Protein AF-A0A519CLE3-F1 (afdb_monomer)

Sequence (208 aa):
KQHNQQTLGEIVVNFFETFANWDWSSDICSIRNGAALSREEKGWLEQDPTAIEIIINEESKRVGKHSLSIEDPFDLRRDLSTVLRAEGVMDIHEEILRMWFGICHGESWQQLCAVRNPDKHISDEKLDLFHDLRNKDKKEVNASISDYTTQLEQLEKKIEVCNNEREKVQKIPVITNLRDEIQKKILIPAYRIEAELVRIYQRLTGDH

Nearest PDB structures (foldseek):
  6ywp-assembly1_A  TM=8.674E-01  e=4.326E-05  Thermothielavioides terrestris NRRL 8126
  6ywo-assembly3_C  TM=8.705E-01  e=6.715E-05  Thermothielavioides terrestris NRRL 8126
  6ywo-assembly2_B  TM=8.680E-01  e=6.715E-05  Thermothielavioides terrestris NRRL 8126
  6ywp-assembly2_B  TM=8.678E-01  e=2.214E-04  Thermothielavioides terrestris NRRL 8126
  5a2z-assembly1_B  TM=5.995E-01  e=2.169E-02  Gallus gallus

Foldseek 3Di:
DDDDPDDPVRVVLVVLVCVLPPDLQFWAAEPQVVDTDGCVVLVQGFDPPALVNCVVVVHPDAGGGSNRHYADNVHRVDGPCSPDGSVRSVVVNVLSVLLNVCVVVVHDPCVNPDDPCPPPDPDVVNVPPCPVVPPDDPVRVVVVVVVVVVVVVVVVVVVVVVVVVVVVVVCVVVVVVVVVVVVVVPPPPVVVVVVVVVVVVCVVVPDD

Mean predicted aligned error: 16.73 Å

Solvent-accessible surface area (backbone atoms only — not comparable to full-atom values): 12217 Å² total; per-residue (Å²): 131,86,78,85,82,72,52,71,66,56,52,55,52,50,50,32,51,49,62,58,70,49,55,63,87,50,36,25,50,29,82,72,74,72,46,79,39,53,18,77,85,71,66,54,58,71,34,78,53,44,38,66,56,34,62,75,67,72,47,98,63,76,39,26,54,41,76,52,36,28,47,36,80,86,42,85,89,41,54,68,41,68,81,48,43,31,67,54,52,51,53,50,55,49,49,37,44,52,45,38,50,35,56,75,72,66,55,52,71,71,65,64,70,46,75,89,55,73,85,72,57,71,52,70,74,80,70,42,89,54,64,86,53,75,83,51,54,73,69,58,53,52,51,51,50,54,50,52,52,53,52,48,56,54,48,52,52,52,50,51,52,53,49,55,50,50,57,53,57,68,46,45,65,59,53,50,51,53,51,53,53,48,53,67,66,54,78,67,59,60,70,57,53,53,54,48,53,52,52,52,49,45,66,74,71,64,75,126

Secondary structure (DSSP, 8-state):
-PPP---HHHHHHHHHHHHHS--TTTEEB-TTTSS-EEHHHHT----SSPHHHHHHTT--PPPPTTTT-BB-SS-TT-BGGGG--HHHHHHHHHHHHHHHHHHHTT--HHHHTS-S-GGG---HHHH-TTGGGTTS-HHHHHHHHHHHHHHHHHHHHHHHHHHHHHHHHHHHHHHHHHHHHHHHH----HHHHHHHHHHHHHHHHT--

Radius of gyration: 36.61 Å; Cα contacts (8 Å, |Δi|>4): 135; chains: 1; bounding box: 78×49×114 Å

Structure (mmCIF, N/CA/C/O backbone):
data_AF-A0A519CLE3-F1
#
_entry.id   AF-A0A519CLE3-F1
#
loop_
_atom_site.group_PDB
_atom_site.id
_atom_site.type_symbol
_atom_site.label_atom_id
_atom_site.label_alt_id
_atom_site.label_comp_id
_atom_site.label_asym_id
_atom_site.label_entity_id
_atom_site.label_seq_id
_atom_site.pdbx_PDB_ins_code
_atom_site.Cartn_x
_atom_site.Cartn_y
_atom_site.Cartn_z
_atom_site.occupancy
_atom_site.B_iso_or_equiv
_atom_site.auth_seq_id
_atom_site.auth_comp_id
_atom_site.auth_asym_id
_atom_site.auth_atom_id
_atom_site.pdbx_PDB_model_num
ATOM 1 N N . LYS A 1 1 ? -1.295 -9.120 31.783 1.00 51.47 1 LYS A N 1
ATOM 2 C CA . LYS A 1 1 ? -1.951 -8.536 30.589 1.00 51.47 1 LYS A CA 1
ATOM 3 C C . LYS A 1 1 ? -3.281 -7.964 31.051 1.00 51.47 1 LYS A C 1
ATOM 5 O O . LYS A 1 1 ? -4.074 -8.736 31.572 1.00 51.47 1 LYS A O 1
ATOM 10 N N . GLN A 1 2 ? -3.485 -6.647 30.984 1.00 68.50 2 GLN A N 1
ATOM 11 C CA . GLN A 1 2 ? -4.825 -6.085 31.188 1.00 68.50 2 GLN A CA 1
ATOM 12 C C . GLN A 1 2 ? -5.716 -6.565 30.039 1.00 68.50 2 GLN A C 1
ATOM 14 O O . GLN A 1 2 ? -5.285 -6.571 28.887 1.00 68.50 2 GLN A O 1
ATOM 19 N N . HIS A 1 3 ? -6.918 -7.035 30.359 1.00 79.94 3 HIS A N 1
ATOM 20 C CA . HIS A 1 3 ? -7.903 -7.402 29.350 1.00 79.94 3 HIS A CA 1
ATOM 21 C C . HIS A 1 3 ? -8.554 -6.133 28.807 1.00 79.94 3 HIS A C 1
ATOM 23 O O . HIS A 1 3 ? -9.095 -5.354 29.592 1.00 79.94 3 HIS A O 1
ATOM 29 N N . ASN A 1 4 ? -8.507 -5.949 27.484 1.00 86.44 4 ASN A N 1
ATOM 30 C CA . ASN A 1 4 ? -9.223 -4.866 26.819 1.00 86.44 4 ASN A CA 1
ATOM 31 C C . ASN A 1 4 ? -10.728 -4.976 27.136 1.00 86.44 4 ASN A C 1
ATOM 33 O O . ASN A 1 4 ? -11.296 -6.059 27.009 1.00 86.44 4 ASN A O 1
ATOM 37 N N . GLN A 1 5 ? -11.332 -3.877 27.592 1.00 93.50 5 GLN A N 1
ATOM 38 C CA . GLN A 1 5 ? -12.761 -3.771 27.921 1.00 93.50 5 GLN A CA 1
ATOM 39 C C . GLN A 1 5 ? -13.560 -3.048 26.827 1.00 93.50 5 GLN A C 1
ATOM 41 O O . GLN A 1 5 ? -14.764 -2.866 26.975 1.00 93.50 5 GLN A O 1
ATOM 46 N N . GLN A 1 6 ? -12.896 -2.616 25.753 1.00 93.88 6 GLN A N 1
ATOM 47 C CA . GLN A 1 6 ? -13.534 -1.926 24.642 1.00 93.88 6 GLN A CA 1
ATOM 48 C C . GLN A 1 6 ? -14.471 -2.861 23.880 1.00 93.88 6 GLN A C 1
ATOM 50 O O . GLN A 1 6 ? -14.168 -4.028 23.616 1.00 93.88 6 GLN A O 1
ATOM 55 N N . THR A 1 7 ? -15.607 -2.310 23.488 1.00 96.31 7 THR A N 1
ATOM 56 C CA . THR A 1 7 ? -16.540 -2.904 22.542 1.00 96.31 7 THR A CA 1
ATOM 57 C C . THR A 1 7 ? -15.929 -2.959 21.142 1.00 96.31 7 THR A C 1
ATOM 59 O O . THR A 1 7 ? -14.995 -2.231 20.807 1.00 96.31 7 THR A O 1
ATOM 62 N N . LEU A 1 8 ? -16.501 -3.800 20.278 1.00 93.81 8 LEU A N 1
ATOM 63 C CA . LEU A 1 8 ? -16.091 -3.870 18.875 1.00 93.81 8 LEU A CA 1
ATOM 64 C C . LEU A 1 8 ? -16.213 -2.510 18.170 1.00 93.81 8 LEU A C 1
ATOM 66 O O . LEU A 1 8 ? -15.326 -2.143 17.407 1.00 93.81 8 LEU A O 1
ATOM 70 N N . GLY A 1 9 ? -17.286 -1.762 18.448 1.00 92.94 9 GLY A N 1
ATOM 71 C CA . GLY A 1 9 ? -17.495 -0.433 17.874 1.00 92.94 9 GLY A CA 1
ATOM 72 C C . GLY A 1 9 ? -16.381 0.534 18.266 1.00 92.94 9 GLY A C 1
ATOM 73 O O . GLY A 1 9 ? -15.798 1.168 17.396 1.00 92.94 9 GLY A O 1
ATOM 74 N N . GLU A 1 10 ? -16.015 0.576 19.548 1.00 94.88 10 GLU A N 1
ATOM 75 C CA . GLU A 1 10 ? -14.907 1.412 20.029 1.00 94.88 10 GLU A CA 1
ATOM 76 C C . GLU A 1 10 ? -13.571 1.018 19.390 1.00 94.88 10 GLU A C 1
ATOM 78 O O . GLU A 1 10 ? -12.793 1.888 19.016 1.00 94.88 10 GLU A O 1
ATOM 83 N N . ILE A 1 11 ? -13.307 -0.280 19.202 1.00 95.56 11 ILE A N 1
ATOM 84 C CA . ILE A 1 11 ? -12.086 -0.747 18.525 1.00 95.56 11 ILE A CA 1
ATOM 85 C C . ILE A 1 11 ? -12.045 -0.267 17.068 1.00 95.56 11 ILE A C 1
ATOM 87 O O . ILE A 1 11 ? -11.001 0.192 16.608 1.00 95.56 11 ILE A O 1
ATOM 91 N N . VAL A 1 12 ? -13.166 -0.354 16.346 1.00 94.62 12 VAL A N 1
ATOM 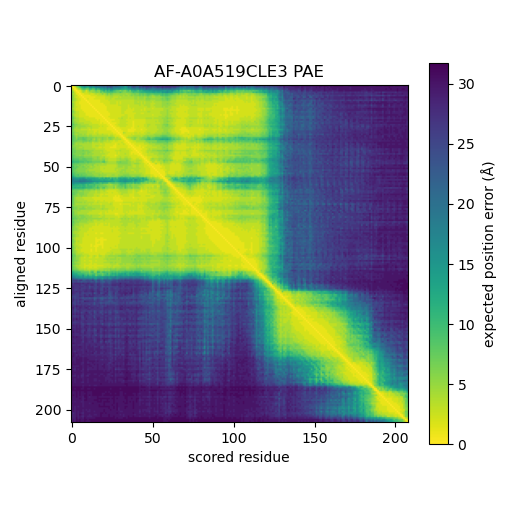92 C CA . VAL A 1 12 ? -13.258 0.108 14.952 1.00 94.62 12 VAL A CA 1
ATOM 93 C C . VAL A 1 12 ? -13.072 1.624 14.862 1.00 94.62 12 VAL A C 1
ATOM 95 O O . VAL A 1 12 ? -12.316 2.089 14.013 1.00 94.62 12 VAL A O 1
ATOM 98 N N . VAL A 1 13 ? -13.706 2.387 15.755 1.00 95.62 13 VAL A N 1
ATOM 99 C CA . VAL A 1 13 ? -13.540 3.848 15.831 1.00 95.62 13 VAL A CA 1
ATOM 100 C C . VAL A 1 13 ? -12.073 4.203 16.072 1.00 95.62 13 VAL A C 1
ATOM 102 O O . VAL A 1 13 ? -11.501 4.962 15.294 1.00 95.62 13 VAL A O 1
ATOM 105 N N . ASN A 1 14 ? -11.437 3.578 17.066 1.00 95.44 14 ASN A N 1
ATOM 106 C CA . ASN A 1 14 ? -10.029 3.824 17.385 1.00 95.44 14 ASN A CA 1
ATOM 107 C C . ASN A 1 14 ? -9.091 3.448 16.233 1.00 95.44 14 ASN A C 1
ATOM 109 O O . ASN A 1 14 ? -8.070 4.103 16.045 1.00 95.44 14 ASN A O 1
ATOM 113 N N . PHE A 1 15 ? -9.403 2.402 15.460 1.00 95.31 15 PHE A N 1
ATOM 114 C CA . PHE A 1 15 ? -8.611 2.028 14.288 1.00 95.31 15 PHE A CA 1
ATOM 115 C C . PHE A 1 15 ? -8.585 3.163 13.257 1.00 95.31 15 PHE A C 1
ATOM 117 O O . PHE A 1 15 ? -7.506 3.596 12.850 1.00 95.31 15 PHE A O 1
ATOM 124 N N . PHE A 1 16 ? -9.757 3.673 12.866 1.00 96.50 16 PHE A N 1
ATOM 125 C CA . PHE A 1 16 ? -9.831 4.750 11.879 1.00 96.50 16 PHE A CA 1
ATOM 126 C C . PHE A 1 16 ? -9.300 6.072 12.429 1.00 96.50 16 PHE A C 1
ATOM 128 O O . PHE A 1 16 ? -8.600 6.768 11.704 1.00 96.50 16 PHE A O 1
ATOM 135 N N . GLU A 1 17 ? -9.533 6.378 13.707 1.00 96.06 17 GLU A N 1
ATOM 136 C CA . GLU A 1 17 ? -8.928 7.537 14.372 1.00 96.06 17 GLU A CA 1
ATOM 137 C C . GLU A 1 17 ? -7.397 7.473 14.338 1.00 96.06 17 GLU A C 1
ATOM 139 O O . GLU A 1 17 ? -6.737 8.449 13.981 1.00 96.06 17 GLU A O 1
ATOM 144 N N . THR A 1 18 ? -6.829 6.313 14.683 1.00 94.69 18 THR A N 1
ATOM 145 C CA . THR A 1 18 ? -5.376 6.111 14.729 1.00 94.69 18 THR A CA 1
ATOM 146 C C . THR A 1 18 ? -4.765 6.339 13.355 1.00 94.69 18 THR A C 1
ATOM 148 O O . THR A 1 18 ? -3.813 7.100 13.238 1.00 94.69 18 THR A O 1
ATOM 151 N N . PHE A 1 19 ? -5.313 5.715 12.309 1.00 95.00 19 PHE A N 1
ATOM 152 C CA . PHE A 1 19 ? -4.740 5.812 10.966 1.00 95.00 19 PHE A CA 1
ATOM 153 C C . PHE A 1 19 ? -5.074 7.117 10.235 1.00 95.00 19 PHE A C 1
ATOM 155 O O . PHE A 1 19 ? -4.304 7.522 9.365 1.00 95.00 19 PHE A O 1
ATOM 162 N N . ALA A 1 20 ? -6.164 7.800 10.601 1.00 95.25 20 ALA A N 1
ATOM 163 C CA . ALA A 1 20 ? -6.456 9.149 10.117 1.00 95.25 20 ALA A CA 1
ATOM 164 C C . ALA A 1 20 ? -5.473 10.186 10.682 1.00 95.25 20 ALA A C 1
ATOM 166 O O . ALA A 1 20 ? -5.131 11.138 9.986 1.00 95.25 20 ALA A O 1
ATOM 167 N N . ASN A 1 21 ? -5.002 9.984 11.916 1.00 94.00 21 ASN A N 1
ATOM 168 C CA . ASN A 1 21 ? -4.023 10.853 12.576 1.00 94.00 21 ASN A CA 1
ATOM 169 C C . ASN A 1 21 ? -2.577 10.331 12.490 1.00 94.00 21 ASN A C 1
ATOM 171 O O . ASN A 1 21 ? -1.680 10.924 13.087 1.00 94.00 21 ASN A O 1
ATOM 175 N N . TRP A 1 22 ? -2.340 9.218 11.791 1.00 94.25 22 TRP A N 1
ATOM 176 C CA . TRP A 1 22 ? -1.019 8.601 11.698 1.00 94.25 22 TRP A CA 1
ATOM 177 C C . TRP A 1 22 ? -0.069 9.463 10.871 1.00 94.25 22 TRP A C 1
ATOM 179 O O . TRP A 1 22 ? -0.403 9.871 9.755 1.00 94.25 22 TRP A O 1
ATOM 189 N N . ASP A 1 23 ? 1.140 9.693 11.384 1.00 93.12 23 ASP A N 1
ATOM 190 C CA . ASP A 1 23 ? 2.167 10.424 10.650 1.00 93.12 23 ASP A CA 1
ATOM 191 C C . ASP A 1 23 ? 2.908 9.497 9.681 1.00 93.12 23 ASP A C 1
ATOM 193 O O . ASP A 1 23 ? 3.991 8.980 9.948 1.00 93.12 23 ASP A O 1
ATOM 197 N N . TRP A 1 24 ? 2.323 9.299 8.502 1.00 91.00 24 TRP A N 1
ATOM 198 C CA . TRP A 1 24 ? 2.918 8.479 7.446 1.00 91.00 24 TRP A CA 1
ATOM 199 C C . TRP A 1 24 ? 4.277 9.002 6.957 1.00 91.00 24 TRP A C 1
ATOM 201 O O . TRP A 1 24 ? 5.041 8.241 6.361 1.00 91.00 24 TRP A O 1
ATOM 211 N N . SER A 1 25 ? 4.616 10.268 7.223 1.00 89.62 25 SER A N 1
ATOM 212 C CA . SER A 1 25 ? 5.891 10.856 6.810 1.00 89.62 25 SER A CA 1
ATOM 213 C C . SER A 1 25 ? 7.059 10.440 7.707 1.00 89.62 25 SER A C 1
ATOM 215 O O . SER A 1 25 ? 8.192 10.373 7.228 1.00 89.62 25 SER A O 1
ATOM 217 N N . SER A 1 26 ? 6.794 10.104 8.975 1.00 92.88 26 SER A N 1
ATOM 218 C CA . SER A 1 26 ? 7.823 9.80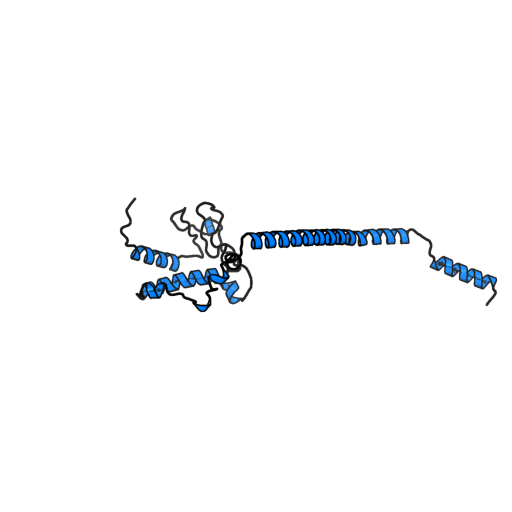4 9.977 1.00 92.88 26 SER A CA 1
ATOM 219 C C . SER A 1 26 ? 7.714 8.402 10.583 1.00 92.88 26 SER A C 1
ATOM 221 O O . SER A 1 26 ? 8.741 7.842 10.974 1.00 92.88 26 SER A O 1
ATOM 223 N N . ASP A 1 27 ? 6.526 7.792 10.566 1.00 95.19 27 ASP A N 1
ATOM 224 C CA . ASP A 1 27 ? 6.243 6.530 11.244 1.00 95.19 27 ASP A CA 1
ATOM 225 C C . ASP A 1 27 ? 6.018 5.349 10.286 1.00 95.19 27 ASP A C 1
ATOM 227 O O . ASP A 1 27 ? 5.425 5.456 9.211 1.00 95.19 27 ASP A O 1
ATOM 231 N N . ILE A 1 28 ? 6.442 4.165 10.730 1.00 95.50 28 ILE A N 1
ATOM 232 C CA . ILE A 1 28 ? 6.215 2.871 10.081 1.00 95.50 28 ILE A CA 1
ATOM 233 C C . ILE A 1 28 ? 5.251 2.051 10.932 1.00 95.50 28 ILE A C 1
ATOM 235 O O . ILE A 1 28 ? 5.483 1.823 12.125 1.00 95.50 28 ILE A O 1
ATOM 239 N N . CYS A 1 29 ? 4.207 1.524 10.299 1.00 94.94 29 CYS A N 1
ATOM 240 C CA . CYS A 1 29 ? 3.301 0.583 10.939 1.00 94.94 29 CYS A CA 1
ATOM 241 C C . CYS A 1 29 ? 3.986 -0.788 11.083 1.00 94.94 29 CYS A C 1
ATOM 243 O O . CYS A 1 29 ? 4.315 -1.436 10.088 1.00 94.94 29 CYS A O 1
ATOM 245 N N . SER A 1 30 ? 4.201 -1.245 12.320 1.00 93.25 30 SER A N 1
ATOM 246 C CA . SER A 1 30 ? 4.767 -2.568 12.613 1.00 93.25 30 SER A CA 1
ATOM 247 C C . SER A 1 30 ? 3.977 -3.280 13.702 1.00 93.25 30 SER A C 1
ATOM 249 O O . SER A 1 30 ? 3.987 -2.898 14.875 1.00 93.25 30 SER A O 1
ATOM 251 N N . ILE A 1 31 ? 3.360 -4.401 13.331 1.00 91.81 31 ILE A N 1
ATOM 252 C CA . ILE A 1 31 ? 2.698 -5.281 14.301 1.00 91.81 31 ILE A CA 1
ATOM 253 C C . ILE A 1 31 ? 3.700 -6.067 15.158 1.00 91.81 31 ILE A C 1
ATOM 255 O O . ILE A 1 31 ? 3.344 -6.559 16.225 1.00 91.81 31 ILE A O 1
ATOM 259 N N . ARG A 1 32 ? 4.956 -6.191 14.707 1.00 89.81 32 ARG A N 1
ATOM 260 C CA . ARG A 1 32 ? 6.015 -6.903 15.433 1.00 89.81 32 ARG A CA 1
ATOM 261 C C . ARG A 1 32 ? 6.530 -6.082 16.608 1.00 89.81 32 ARG A C 1
ATOM 263 O O . ARG A 1 32 ? 6.773 -6.637 17.676 1.00 89.81 32 ARG A O 1
ATOM 270 N N . ASN A 1 33 ? 6.711 -4.780 16.397 1.00 85.12 33 ASN A N 1
ATOM 271 C CA . ASN A 1 33 ? 7.175 -3.866 17.435 1.00 85.12 33 ASN A CA 1
ATOM 272 C C . ASN A 1 33 ? 6.056 -3.505 18.427 1.00 85.12 33 ASN A C 1
ATOM 274 O O . ASN A 1 33 ? 6.329 -3.183 19.578 1.00 85.12 33 ASN A O 1
ATOM 278 N N . GLY A 1 34 ? 4.791 -3.573 17.990 1.00 82.81 34 GLY A N 1
ATOM 279 C CA . GLY A 1 34 ? 3.629 -3.214 18.810 1.00 82.81 34 GLY A CA 1
ATOM 280 C C . GLY A 1 34 ? 3.474 -1.706 19.043 1.00 82.81 34 GLY A C 1
ATOM 281 O O . GLY A 1 34 ? 2.582 -1.297 19.780 1.00 82.81 34 GLY A O 1
ATOM 282 N N . ALA A 1 35 ? 4.330 -0.898 18.415 1.00 88.12 35 ALA A N 1
ATOM 283 C CA . ALA A 1 35 ? 4.327 0.558 18.413 1.00 88.12 35 ALA A CA 1
ATOM 284 C C . ALA A 1 35 ? 4.900 1.068 17.081 1.00 88.12 35 ALA A C 1
ATOM 286 O O . ALA A 1 35 ? 5.588 0.315 16.378 1.00 88.12 35 ALA A O 1
ATOM 287 N N . ALA A 1 36 ? 4.639 2.340 16.765 1.00 90.75 36 ALA A N 1
ATOM 288 C CA . ALA A 1 36 ? 5.240 3.025 15.625 1.00 90.75 36 ALA A CA 1
ATOM 289 C C . ALA A 1 36 ? 6.774 2.913 15.663 1.00 90.75 36 ALA A C 1
ATOM 291 O O . ALA A 1 36 ? 7.389 2.993 16.729 1.00 90.75 36 ALA A O 1
ATOM 292 N N . LEU A 1 37 ? 7.378 2.673 14.501 1.00 93.94 37 LEU A N 1
ATOM 293 C CA . LEU A 1 37 ? 8.829 2.699 14.314 1.00 93.94 37 LEU A CA 1
ATOM 294 C C . LEU A 1 37 ? 9.206 3.946 13.522 1.00 93.94 37 LEU A C 1
ATOM 296 O O . LEU A 1 37 ? 8.547 4.249 12.532 1.00 93.94 37 LEU A O 1
ATOM 300 N N . SER A 1 38 ? 10.306 4.602 13.886 1.00 94.38 38 SER A N 1
ATOM 301 C CA . SER A 1 38 ? 10.804 5.744 13.121 1.00 94.38 38 SER A CA 1
ATOM 302 C C . SER A 1 38 ? 11.330 5.313 11.749 1.00 94.38 38 SER A C 1
ATOM 304 O O . SER A 1 38 ? 12.120 4.367 11.616 1.00 94.38 38 SER A O 1
ATOM 306 N N . ARG A 1 39 ? 10.924 6.050 10.712 1.00 94.38 39 ARG A N 1
ATOM 307 C CA . ARG A 1 39 ? 11.444 5.909 9.346 1.00 94.38 39 ARG A CA 1
ATOM 308 C C . ARG A 1 39 ? 12.923 6.246 9.259 1.00 94.38 39 ARG A C 1
ATOM 310 O O . ARG A 1 39 ? 13.642 5.565 8.529 1.00 94.38 39 ARG A O 1
ATOM 317 N N . GLU A 1 40 ? 13.376 7.240 10.019 1.00 93.25 40 GLU A N 1
ATOM 318 C CA . GLU A 1 40 ? 14.783 7.641 10.084 1.00 93.25 40 GLU A CA 1
ATOM 319 C C . GLU A 1 40 ? 15.642 6.517 10.669 1.00 93.25 40 GLU A C 1
ATOM 321 O O . GLU A 1 40 ? 16.611 6.088 10.043 1.00 93.25 40 GLU A O 1
ATOM 326 N N . GLU A 1 41 ? 15.235 5.963 11.814 1.00 91.06 41 GLU A N 1
ATOM 327 C CA . GLU A 1 41 ? 15.974 4.892 12.494 1.00 91.06 41 GLU A CA 1
ATOM 328 C C . GLU A 1 41 ? 16.065 3.622 11.642 1.00 91.06 41 GLU A C 1
ATOM 330 O O . GLU A 1 41 ? 17.085 2.929 11.647 1.00 91.06 41 GLU A O 1
ATOM 335 N N . LYS A 1 42 ? 15.004 3.314 10.886 1.00 91.25 42 LYS A N 1
ATOM 336 C CA . LYS A 1 42 ? 14.964 2.139 10.010 1.00 91.25 42 LYS A CA 1
ATOM 337 C C . LYS A 1 42 ? 15.575 2.380 8.623 1.00 91.25 42 LYS A C 1
ATOM 339 O O . LYS A 1 42 ? 15.868 1.421 7.906 1.00 91.25 42 LYS A O 1
ATOM 344 N N . GLY A 1 43 ? 15.749 3.636 8.220 1.00 92.88 43 GLY A N 1
ATOM 345 C CA . GLY A 1 43 ? 16.160 4.014 6.867 1.00 92.88 43 GLY A CA 1
ATOM 346 C C . GLY A 1 43 ? 15.079 3.782 5.802 1.00 92.88 43 GLY A C 1
ATOM 347 O O . GLY A 1 43 ? 15.405 3.564 4.637 1.00 92.88 43 GLY A O 1
ATOM 348 N N . TRP A 1 44 ? 13.799 3.795 6.183 1.00 94.06 44 TRP A N 1
ATOM 349 C CA . TRP A 1 44 ? 12.653 3.661 5.268 1.00 94.06 44 TRP A CA 1
ATOM 350 C C . TRP A 1 44 ? 12.074 5.028 4.915 1.00 94.06 44 TRP A C 1
ATOM 352 O O . TRP A 1 44 ? 10.873 5.265 5.036 1.00 94.06 44 TRP A O 1
ATOM 362 N N . LEU A 1 45 ? 12.942 5.947 4.502 1.00 91.69 45 LEU A N 1
ATOM 363 C CA . LEU A 1 45 ? 12.528 7.271 4.048 1.00 91.69 45 LEU A CA 1
ATOM 364 C C . LEU A 1 45 ? 11.676 7.152 2.782 1.00 91.69 45 LEU A C 1
ATOM 366 O O . LEU A 1 45 ? 11.890 6.249 1.965 1.00 91.69 45 LEU A O 1
ATOM 370 N N . GLU A 1 46 ? 10.704 8.050 2.639 1.00 88.19 46 GLU A N 1
ATOM 371 C CA . GLU A 1 46 ? 9.887 8.104 1.431 1.00 88.19 46 GLU A CA 1
ATOM 372 C C . GLU A 1 46 ? 10.770 8.475 0.252 1.00 88.19 46 GLU A C 1
ATOM 374 O O . GLU A 1 46 ? 11.679 9.296 0.379 1.00 88.19 46 GLU A O 1
ATOM 379 N N . GLN A 1 47 ? 10.548 7.809 -0.874 1.00 86.75 47 GLN A N 1
ATOM 380 C CA . GLN A 1 47 ? 11.341 8.032 -2.071 1.00 86.75 47 GLN A CA 1
ATOM 381 C C . GLN A 1 47 ? 10.520 8.774 -3.111 1.00 86.75 47 GLN A C 1
ATOM 383 O O . GLN A 1 47 ? 9.349 8.462 -3.320 1.00 86.75 47 GLN A O 1
ATOM 388 N N . ASP A 1 48 ? 11.181 9.680 -3.821 1.00 86.31 48 ASP A N 1
ATOM 389 C CA . ASP A 1 48 ? 10.587 10.355 -4.963 1.00 86.31 48 ASP A CA 1
ATOM 390 C C . ASP A 1 48 ? 10.429 9.395 -6.162 1.00 86.31 48 ASP A C 1
ATOM 392 O O . ASP A 1 48 ? 11.240 8.476 -6.354 1.00 86.31 48 ASP A O 1
ATOM 396 N N . PRO A 1 49 ? 9.434 9.627 -7.032 1.00 88.50 49 PRO A N 1
ATOM 397 C CA . PRO A 1 49 ? 8.358 10.598 -6.853 1.00 88.50 49 PRO A CA 1
ATOM 398 C C . PRO A 1 49 ? 7.303 10.094 -5.855 1.00 88.50 49 PRO A C 1
ATOM 400 O O . PRO A 1 49 ? 6.961 8.902 -5.831 1.00 88.50 49 PRO A O 1
ATOM 403 N N . THR A 1 50 ? 6.766 11.018 -5.060 1.00 90.12 50 THR A N 1
ATOM 404 C CA . THR A 1 50 ? 5.663 10.731 -4.131 1.00 90.12 50 THR A CA 1
ATOM 405 C C . THR A 1 50 ? 4.373 10.423 -4.896 1.00 90.12 50 THR A C 1
ATOM 407 O O . THR A 1 50 ? 4.217 10.768 -6.073 1.00 90.12 50 THR A O 1
ATOM 410 N N . ALA A 1 51 ? 3.402 9.784 -4.235 1.00 88.25 51 ALA A N 1
ATOM 411 C CA . ALA A 1 51 ? 2.107 9.506 -4.862 1.00 88.25 51 ALA A CA 1
ATOM 412 C C . ALA A 1 51 ? 1.419 10.797 -5.348 1.00 88.25 51 ALA A C 1
ATOM 414 O O . ALA A 1 51 ? 0.892 10.833 -6.457 1.00 88.25 51 ALA A O 1
ATOM 415 N N . ILE A 1 52 ? 1.485 11.868 -4.552 1.00 88.81 52 ILE A N 1
ATOM 416 C CA . ILE A 1 52 ? 0.890 13.171 -4.877 1.00 88.81 52 ILE A CA 1
ATOM 417 C C . ILE A 1 52 ? 1.540 13.773 -6.128 1.00 88.81 52 ILE A C 1
ATOM 419 O O . ILE A 1 52 ? 0.833 14.219 -7.030 1.00 88.81 52 ILE A O 1
ATOM 423 N N . GLU A 1 53 ? 2.870 13.750 -6.221 1.00 90.25 53 GLU A N 1
ATOM 424 C CA . GLU A 1 53 ? 3.594 14.283 -7.381 1.00 90.25 53 GLU A CA 1
ATOM 425 C C . GLU A 1 53 ? 3.261 13.539 -8.672 1.00 90.25 53 GLU A C 1
ATOM 427 O O . GLU A 1 53 ? 3.098 14.170 -9.715 1.00 90.25 53 GLU A O 1
ATOM 432 N N . ILE A 1 54 ? 3.135 12.211 -8.615 1.00 88.88 54 ILE A N 1
ATOM 433 C CA . ILE A 1 54 ? 2.758 11.407 -9.784 1.00 88.88 54 ILE A CA 1
ATOM 434 C C . ILE A 1 54 ? 1.374 11.816 -10.290 1.00 88.88 54 ILE A C 1
ATOM 436 O O . ILE A 1 54 ? 1.198 12.008 -11.493 1.00 88.88 54 ILE A O 1
ATOM 440 N N . ILE A 1 55 ? 0.409 11.965 -9.376 1.00 87.69 55 ILE A N 1
ATOM 441 C CA . ILE A 1 55 ? -0.968 12.334 -9.719 1.00 87.69 55 ILE A CA 1
ATOM 442 C C . ILE A 1 55 ? -1.029 13.750 -10.297 1.00 87.69 55 ILE A C 1
ATOM 444 O O . ILE A 1 55 ? -1.663 13.950 -11.328 1.00 87.69 55 ILE A O 1
ATOM 448 N N . ILE A 1 56 ? -0.352 14.721 -9.674 1.00 89.56 56 ILE A N 1
ATOM 449 C CA . ILE A 1 56 ? -0.337 16.119 -10.138 1.00 89.56 56 ILE A CA 1
ATOM 450 C C . ILE A 1 56 ? 0.288 16.239 -11.531 1.00 89.56 56 ILE A C 1
ATOM 452 O O . ILE A 1 56 ? -0.194 17.012 -12.355 1.00 89.56 56 ILE A O 1
ATOM 456 N N . ASN A 1 57 ? 1.358 15.490 -11.791 1.00 89.25 57 ASN A N 1
ATOM 457 C CA . ASN A 1 57 ? 2.096 15.576 -13.049 1.00 89.25 57 ASN A CA 1
ATOM 458 C C . ASN A 1 57 ? 1.551 14.639 -14.144 1.00 89.25 57 ASN A C 1
ATOM 460 O O . ASN A 1 57 ? 2.154 14.558 -15.213 1.00 89.25 57 ASN A O 1
ATOM 464 N N . GLU A 1 58 ? 0.448 13.924 -13.882 1.00 80.88 58 GLU A N 1
ATOM 465 C CA . GLU A 1 58 ? -0.159 12.932 -14.785 1.00 80.88 58 GLU A CA 1
ATOM 466 C C . GLU A 1 58 ? 0.863 11.918 -15.342 1.00 80.88 58 GLU A C 1
ATOM 468 O O . GLU A 1 58 ? 0.797 11.466 -16.490 1.00 80.88 58 GLU A O 1
ATOM 473 N N . GLU A 1 59 ? 1.855 11.550 -14.527 1.00 75.88 59 GLU A N 1
ATOM 474 C CA . GLU A 1 59 ? 2.929 10.664 -14.955 1.00 75.88 59 GLU A CA 1
ATOM 475 C C . GLU A 1 59 ? 2.521 9.193 -14.831 1.00 75.88 59 GLU A C 1
ATOM 477 O O . GLU A 1 59 ? 2.079 8.727 -13.787 1.00 75.88 59 GLU A O 1
ATOM 482 N N . SER A 1 60 ? 2.795 8.382 -15.855 1.00 69.44 60 SER A N 1
ATOM 483 C CA . SER A 1 60 ? 2.676 6.917 -15.758 1.00 69.44 60 SER A CA 1
ATOM 484 C C . SER A 1 60 ? 3.915 6.293 -15.086 1.00 69.44 60 SER A C 1
ATOM 486 O O . SER A 1 60 ? 4.525 5.357 -15.619 1.00 69.44 60 SER A O 1
ATOM 488 N N . LYS A 1 61 ? 4.331 6.819 -13.928 1.00 74.88 61 LYS A N 1
ATOM 489 C CA . LYS A 1 61 ? 5.453 6.283 -13.140 1.00 74.88 61 LYS A CA 1
ATOM 490 C C . LYS A 1 61 ? 4.952 5.460 -11.958 1.00 74.88 61 LYS A C 1
ATOM 492 O O . LYS A 1 61 ? 3.824 5.595 -11.496 1.00 74.88 61 LYS A O 1
ATOM 497 N N . ARG A 1 62 ? 5.800 4.543 -11.488 1.00 77.50 62 ARG A N 1
ATOM 498 C CA . ARG A 1 62 ? 5.542 3.835 -10.230 1.00 77.50 62 ARG A CA 1
ATOM 499 C C . ARG A 1 62 ? 5.826 4.781 -9.071 1.00 77.50 62 ARG A C 1
ATOM 501 O O . ARG A 1 62 ? 6.782 5.548 -9.151 1.00 77.50 62 ARG A O 1
ATOM 508 N N . VAL A 1 63 ? 5.026 4.664 -8.016 1.00 86.25 63 VAL A N 1
ATOM 509 C CA . VAL A 1 63 ? 5.297 5.340 -6.747 1.00 86.25 63 VAL A CA 1
ATOM 510 C C . VAL A 1 63 ? 6.653 4.899 -6.210 1.00 86.25 63 VAL A C 1
ATOM 512 O O . VAL A 1 63 ? 7.037 3.730 -6.361 1.00 86.25 63 VAL A O 1
ATOM 515 N N . GLY A 1 64 ? 7.390 5.844 -5.628 1.00 82.94 64 GLY A N 1
ATOM 516 C CA . GLY A 1 64 ? 8.594 5.525 -4.881 1.00 82.94 64 GLY A CA 1
ATOM 517 C C . GLY A 1 64 ? 8.315 4.522 -3.758 1.00 82.94 64 GLY A C 1
ATOM 518 O O . GLY A 1 64 ? 7.173 4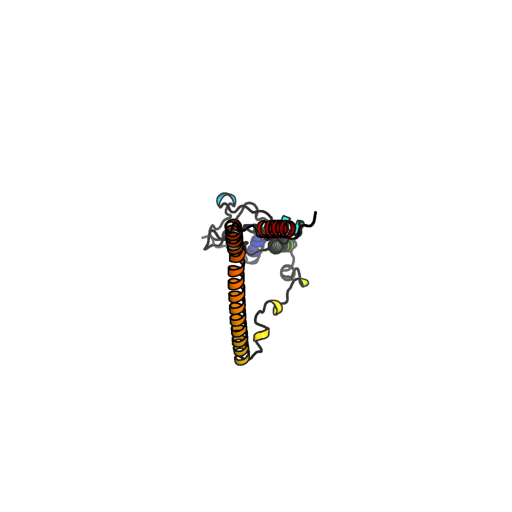.264 -3.364 1.00 82.94 64 GLY A O 1
ATOM 519 N N . LYS A 1 65 ? 9.379 3.889 -3.257 1.00 87.75 65 LYS A N 1
ATOM 520 C CA . LYS A 1 65 ? 9.258 2.946 -2.138 1.00 87.75 65 LYS A CA 1
ATOM 521 C C . LYS A 1 65 ? 8.769 3.670 -0.884 1.00 87.75 65 LYS A C 1
ATOM 523 O O . LYS A 1 65 ? 9.039 4.857 -0.712 1.00 87.75 65 LYS A O 1
ATOM 528 N N . HIS A 1 66 ? 8.143 2.917 0.021 1.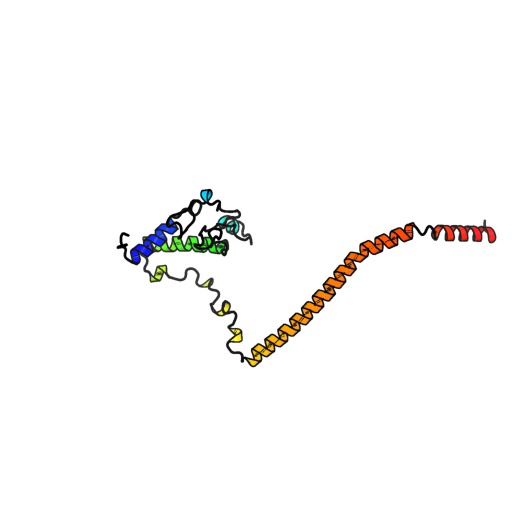00 92.25 66 HIS A N 1
ATOM 529 C CA . HIS A 1 66 ? 7.778 3.402 1.350 1.00 92.25 66 HIS A CA 1
ATOM 530 C C . HIS A 1 66 ? 6.675 4.468 1.360 1.00 92.25 66 HIS A C 1
ATOM 532 O O . HIS A 1 66 ? 6.555 5.211 2.325 1.00 92.25 66 HIS A O 1
ATOM 538 N N . SER A 1 67 ? 5.823 4.519 0.336 1.00 90.50 67 SER A N 1
ATOM 539 C CA . SER A 1 67 ? 4.691 5.457 0.282 1.00 90.50 67 SER A CA 1
ATOM 540 C C . SER A 1 67 ? 3.648 5.224 1.382 1.00 90.50 67 SER A C 1
ATOM 542 O O . SER A 1 67 ? 3.101 6.178 1.916 1.00 90.50 67 SER A O 1
ATOM 544 N N . LEU A 1 68 ? 3.416 3.969 1.784 1.00 92.38 68 LEU A N 1
ATOM 545 C CA . LEU A 1 68 ? 2.612 3.611 2.960 1.00 92.38 68 LEU A CA 1
ATOM 546 C C . LEU A 1 68 ? 3.405 2.623 3.816 1.00 92.38 68 LEU A C 1
ATOM 548 O O . LEU A 1 68 ? 3.212 1.415 3.750 1.00 92.38 68 LEU A O 1
ATOM 552 N N . SER A 1 69 ? 4.361 3.133 4.588 1.00 93.19 69 SER A N 1
ATOM 553 C CA . SER A 1 69 ? 5.356 2.304 5.276 1.00 93.19 69 SER A CA 1
ATOM 554 C C . SER A 1 69 ? 4.728 1.298 6.254 1.00 93.19 69 SER A C 1
ATOM 556 O O . SER A 1 69 ? 4.417 1.632 7.398 1.00 93.19 69 SER A O 1
ATOM 558 N N . ILE A 1 70 ? 4.585 0.042 5.819 1.00 94.81 70 ILE A N 1
ATOM 559 C CA . ILE A 1 70 ? 4.027 -1.060 6.616 1.00 94.81 70 ILE A CA 1
ATOM 560 C C . ILE A 1 70 ? 5.026 -2.221 6.605 1.00 94.81 70 ILE A C 1
ATOM 562 O O . ILE A 1 70 ? 5.312 -2.807 5.560 1.00 94.81 70 ILE A O 1
ATOM 566 N N . GLU A 1 71 ? 5.565 -2.555 7.777 1.00 95.19 71 GLU A N 1
ATOM 567 C CA . GLU A 1 71 ? 6.540 -3.633 7.954 1.00 95.19 71 GLU A CA 1
ATOM 568 C C . GLU A 1 71 ? 5.869 -5.012 7.883 1.00 95.19 71 GLU A C 1
ATOM 570 O O . GLU A 1 71 ? 4.924 -5.299 8.622 1.00 95.19 71 GLU A O 1
ATOM 575 N N . ASP A 1 72 ? 6.411 -5.900 7.046 1.00 94.50 72 ASP A N 1
ATOM 576 C CA . ASP A 1 72 ? 6.079 -7.322 7.100 1.00 94.50 72 ASP A CA 1
ATOM 577 C C . ASP A 1 72 ? 6.620 -7.945 8.411 1.00 94.50 72 ASP A C 1
ATOM 579 O O . ASP A 1 72 ? 7.810 -7.814 8.724 1.00 94.50 72 ASP A O 1
ATOM 583 N N . PRO A 1 73 ? 5.782 -8.644 9.200 1.00 94.06 73 PRO A N 1
ATOM 584 C CA . PRO A 1 73 ? 6.182 -9.198 10.497 1.00 94.06 73 PRO A CA 1
ATOM 585 C C . PRO A 1 73 ? 7.243 -10.306 10.413 1.00 94.06 73 PRO A C 1
ATOM 587 O O . PRO A 1 73 ? 7.904 -10.584 11.419 1.00 94.06 73 PRO A O 1
ATOM 590 N N . PHE A 1 74 ? 7.399 -10.952 9.255 1.00 94.81 74 PHE A N 1
ATOM 591 C CA . PHE A 1 74 ? 8.331 -12.058 9.031 1.00 94.81 74 PHE A CA 1
ATOM 592 C C . PHE A 1 74 ? 9.533 -11.649 8.172 1.00 94.81 74 PHE A C 1
ATOM 594 O O . PHE A 1 74 ? 10.608 -12.228 8.328 1.00 94.81 74 PHE A O 1
ATOM 601 N N . ASP A 1 75 ? 9.383 -10.635 7.317 1.00 94.19 75 ASP A N 1
ATOM 602 C CA . ASP A 1 75 ? 10.477 -10.042 6.543 1.00 94.19 75 ASP A CA 1
ATOM 603 C C . ASP A 1 75 ? 10.643 -8.547 6.853 1.00 94.19 75 ASP A C 1
ATOM 605 O O . ASP A 1 75 ? 10.057 -7.673 6.223 1.00 94.19 75 ASP A O 1
ATOM 609 N N . LEU A 1 76 ? 11.540 -8.234 7.789 1.00 91.88 76 LEU A N 1
ATOM 610 C CA . LEU A 1 76 ? 11.746 -6.868 8.292 1.00 91.88 76 LEU A CA 1
ATOM 611 C C . LEU A 1 76 ? 12.267 -5.880 7.243 1.00 91.88 76 LEU A C 1
ATOM 613 O O . LEU A 1 76 ? 12.292 -4.673 7.496 1.00 91.88 76 LEU A O 1
ATOM 617 N N . ARG A 1 77 ? 12.728 -6.376 6.091 1.00 91.75 77 ARG A N 1
ATOM 618 C CA . ARG A 1 77 ? 13.189 -5.553 4.967 1.00 91.75 77 ARG A CA 1
ATOM 619 C C . ARG A 1 77 ? 12.075 -5.278 3.964 1.00 91.75 77 ARG A C 1
ATOM 621 O O . ARG A 1 77 ? 12.250 -4.417 3.102 1.00 91.75 77 ARG A O 1
ATOM 628 N N . ARG A 1 78 ? 10.960 -5.998 4.062 1.00 93.06 78 ARG A N 1
ATOM 629 C CA . ARG A 1 78 ? 9.848 -5.912 3.133 1.00 93.06 78 ARG A CA 1
ATOM 630 C C . ARG A 1 78 ? 8.801 -4.931 3.626 1.00 93.06 78 ARG A C 1
ATOM 632 O O . ARG A 1 78 ? 8.225 -5.079 4.699 1.00 93.06 78 ARG A O 1
ATOM 639 N N . ASP A 1 79 ? 8.530 -3.970 2.761 1.00 93.06 79 ASP A N 1
ATOM 640 C CA . ASP A 1 79 ? 7.428 -3.036 2.887 1.00 93.06 79 ASP A CA 1
ATOM 641 C C . ASP A 1 79 ? 6.224 -3.538 2.081 1.00 93.06 79 ASP A C 1
ATOM 643 O O . ASP A 1 79 ? 6.317 -3.787 0.869 1.00 93.06 79 ASP A O 1
ATOM 647 N N . LEU A 1 80 ? 5.094 -3.707 2.766 1.00 93.31 80 LEU A N 1
ATOM 648 C CA . LEU A 1 80 ? 3.866 -4.232 2.176 1.00 93.31 80 LEU A CA 1
ATOM 649 C C . LEU A 1 80 ? 3.202 -3.247 1.203 1.00 93.31 80 LEU A C 1
ATOM 651 O O . LEU A 1 80 ? 2.457 -3.691 0.331 1.00 93.31 80 LEU A O 1
ATOM 655 N N . SER A 1 81 ? 3.511 -1.949 1.268 1.00 90.19 81 SER A N 1
ATOM 656 C CA . SER A 1 81 ? 2.945 -0.951 0.345 1.00 90.19 81 SER A CA 1
ATOM 657 C C . SER A 1 81 ? 3.564 -0.937 -1.046 1.00 90.19 81 SER A C 1
ATOM 659 O O . SER A 1 81 ? 3.010 -0.331 -1.958 1.00 90.19 81 SER A O 1
ATOM 661 N N . THR A 1 82 ? 4.665 -1.658 -1.260 1.00 88.38 82 THR A N 1
ATOM 662 C CA . THR A 1 82 ? 5.385 -1.698 -2.548 1.00 88.38 82 THR A CA 1
ATOM 663 C C . THR A 1 82 ? 4.553 -2.194 -3.738 1.00 88.38 82 THR A C 1
ATOM 665 O O . THR A 1 82 ? 4.964 -2.037 -4.889 1.00 88.38 82 THR A O 1
ATOM 668 N N . VAL A 1 83 ? 3.390 -2.800 -3.484 1.00 86.75 83 VAL A N 1
ATOM 669 C CA . VAL A 1 83 ? 2.440 -3.257 -4.510 1.00 86.75 83 VAL A CA 1
ATOM 670 C C . VAL A 1 83 ? 1.520 -2.148 -5.025 1.00 86.75 83 VAL A C 1
ATOM 672 O O . VAL A 1 83 ? 0.862 -2.329 -6.051 1.00 86.75 83 VAL A O 1
ATOM 675 N N . LEU A 1 84 ? 1.444 -1.022 -4.317 1.00 87.00 84 LEU A N 1
ATOM 676 C CA . LEU A 1 84 ? 0.516 0.055 -4.621 1.00 87.00 84 LEU A CA 1
ATOM 677 C C . LEU A 1 84 ? 1.021 0.927 -5.771 1.00 87.00 84 LEU A C 1
ATOM 679 O O . LEU A 1 84 ? 2.219 1.094 -6.002 1.00 87.00 84 LEU A O 1
ATOM 683 N N . ARG A 1 85 ? 0.066 1.500 -6.499 1.00 89.19 85 ARG A N 1
ATOM 684 C CA . ARG A 1 85 ? 0.295 2.609 -7.431 1.00 89.19 85 ARG A CA 1
ATOM 685 C C . ARG A 1 85 ? -0.061 3.923 -6.744 1.00 89.19 85 ARG A C 1
ATOM 687 O O . ARG A 1 85 ? -0.682 3.896 -5.683 1.00 89.19 85 ARG A O 1
ATOM 694 N N . ALA A 1 86 ? 0.294 5.047 -7.360 1.00 90.38 86 ALA A N 1
ATOM 695 C CA . ALA A 1 86 ? -0.011 6.369 -6.822 1.00 90.38 86 ALA A CA 1
ATOM 696 C C . ALA A 1 86 ? -1.514 6.535 -6.533 1.00 90.38 86 ALA A C 1
ATOM 698 O O . ALA A 1 86 ? -1.889 6.957 -5.444 1.00 90.38 86 ALA A O 1
ATOM 699 N N . GLU A 1 87 ? -2.372 6.086 -7.451 1.00 88.31 87 GLU A N 1
ATOM 700 C CA . GLU A 1 87 ? -3.829 6.120 -7.294 1.00 88.31 87 GLU A CA 1
ATOM 701 C C . GLU A 1 87 ? -4.285 5.277 -6.101 1.00 88.31 87 GLU A C 1
ATOM 703 O O . GLU A 1 87 ? -5.117 5.714 -5.317 1.00 88.31 87 GLU A O 1
ATOM 708 N N . GLY A 1 88 ? -3.703 4.085 -5.934 1.00 89.44 88 GLY A N 1
ATOM 709 C CA . GLY A 1 88 ? -4.040 3.182 -4.834 1.00 89.44 88 GLY A CA 1
ATOM 710 C C . GLY A 1 88 ? -3.643 3.740 -3.468 1.00 89.44 88 GLY A C 1
ATOM 711 O O . GLY A 1 88 ? -4.393 3.584 -2.510 1.00 89.44 88 GLY A O 1
ATOM 712 N N . VAL A 1 89 ? -2.495 4.420 -3.378 1.00 91.56 89 VAL A N 1
ATOM 713 C CA . VAL A 1 89 ? -2.072 5.121 -2.154 1.00 91.56 89 VAL A CA 1
ATOM 714 C C . VAL A 1 89 ? -3.082 6.213 -1.799 1.00 91.56 89 VAL A C 1
ATOM 716 O O . VAL A 1 89 ? -3.578 6.248 -0.673 1.00 91.56 89 VAL A O 1
ATOM 719 N N . MET A 1 90 ? -3.445 7.058 -2.769 1.00 90.25 90 MET A N 1
ATOM 720 C CA . MET A 1 90 ? -4.416 8.135 -2.553 1.00 90.25 90 MET A CA 1
ATOM 721 C C . MET A 1 90 ? -5.807 7.603 -2.194 1.00 90.25 90 MET A C 1
ATOM 723 O O . MET A 1 90 ? -6.436 8.120 -1.274 1.00 90.25 90 MET A O 1
ATOM 727 N N . ASP A 1 91 ? -6.264 6.543 -2.865 1.00 91.19 91 ASP A N 1
ATOM 728 C CA . ASP A 1 91 ? -7.554 5.916 -2.581 1.00 91.19 91 ASP A CA 1
ATOM 729 C C . ASP A 1 91 ? -7.620 5.364 -1.148 1.00 91.19 91 ASP A C 1
ATOM 731 O O . ASP A 1 91 ? -8.651 5.510 -0.495 1.00 91.19 91 ASP A O 1
ATOM 735 N N . ILE A 1 92 ? -6.528 4.788 -0.629 1.00 93.06 92 ILE A N 1
ATOM 736 C CA . ILE A 1 92 ? -6.456 4.317 0.763 1.00 93.06 92 ILE A CA 1
ATOM 737 C C . ILE A 1 92 ? -6.536 5.488 1.749 1.00 93.06 92 ILE A C 1
ATOM 739 O O . ILE A 1 92 ? -7.316 5.423 2.701 1.00 93.06 92 ILE A O 1
ATOM 743 N N . HIS A 1 93 ? -5.765 6.559 1.531 1.00 92.56 93 HIS A N 1
ATOM 744 C CA . HIS A 1 93 ? -5.811 7.740 2.400 1.00 92.56 93 HIS A CA 1
ATOM 745 C C . HIS A 1 93 ? -7.203 8.373 2.429 1.00 92.56 93 HIS A C 1
ATOM 747 O O . HIS A 1 93 ? -7.724 8.683 3.501 1.00 92.56 93 HIS A O 1
ATOM 753 N N . GLU A 1 94 ? -7.823 8.535 1.261 1.00 93.06 94 GLU A N 1
ATOM 754 C CA . GLU A 1 94 ? -9.165 9.099 1.165 1.00 93.06 94 GLU A CA 1
ATOM 755 C C 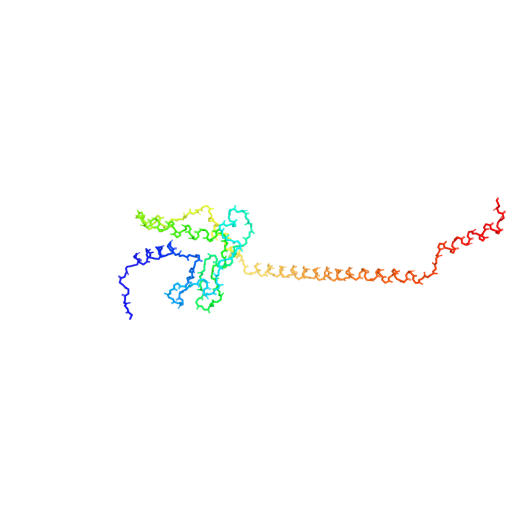. GLU A 1 94 ? -10.203 8.205 1.849 1.00 93.06 94 GLU A C 1
ATOM 757 O O . GLU A 1 94 ? -11.074 8.726 2.537 1.00 93.06 94 GLU A O 1
ATOM 762 N N . GLU A 1 95 ? -10.099 6.877 1.741 1.00 95.00 95 GLU A N 1
ATOM 763 C CA . GLU A 1 95 ? -11.013 5.951 2.423 1.00 95.00 95 GLU A CA 1
ATOM 764 C C . GLU A 1 95 ? -10.901 6.012 3.948 1.00 95.00 95 GLU A C 1
ATOM 766 O O . GLU A 1 95 ? -11.924 6.012 4.637 1.00 95.00 95 GLU A O 1
ATOM 771 N N . ILE A 1 96 ? -9.682 6.108 4.484 1.00 95.62 96 ILE A N 1
ATOM 772 C CA . ILE A 1 96 ? -9.465 6.269 5.928 1.00 95.62 96 ILE A CA 1
ATOM 773 C C . ILE A 1 96 ? -10.122 7.567 6.412 1.00 95.62 96 ILE A C 1
ATOM 775 O O . ILE A 1 96 ? -10.863 7.550 7.397 1.00 95.62 96 ILE A O 1
ATOM 779 N N . LEU A 1 97 ? -9.908 8.674 5.694 1.00 95.06 97 LEU A N 1
ATOM 780 C CA . LEU A 1 97 ? -10.500 9.969 6.032 1.00 95.06 97 LEU A CA 1
ATOM 781 C C . LEU A 1 97 ? -12.022 9.963 5.874 1.00 95.06 97 LEU A C 1
ATOM 783 O O . LEU A 1 97 ? -12.723 10.414 6.775 1.00 95.06 97 LEU A O 1
ATOM 787 N N . ARG A 1 98 ? -12.551 9.424 4.770 1.00 95.38 98 ARG A N 1
ATOM 788 C CA . ARG A 1 98 ? -13.994 9.306 4.515 1.00 95.38 98 ARG A CA 1
ATOM 789 C C . ARG A 1 98 ? -14.678 8.540 5.640 1.00 95.38 98 ARG A C 1
ATOM 791 O O . ARG A 1 98 ? -15.686 9.003 6.166 1.00 95.38 98 ARG A O 1
ATOM 798 N N . MET A 1 99 ? -14.114 7.396 6.027 1.00 96.12 99 MET A N 1
ATOM 799 C CA . MET A 1 99 ? -14.637 6.582 7.117 1.00 96.12 99 MET A CA 1
ATOM 800 C C . MET A 1 99 ? -14.580 7.330 8.452 1.00 96.12 99 MET A C 1
ATOM 802 O O . MET A 1 99 ? -15.578 7.380 9.168 1.00 96.12 99 MET A O 1
ATOM 806 N N . TRP A 1 100 ? -13.443 7.954 8.775 1.00 96.81 100 TRP A N 1
ATOM 807 C CA . TRP A 1 100 ? -13.278 8.721 10.010 1.00 96.81 100 TRP A CA 1
ATOM 808 C C . TRP A 1 100 ? -14.259 9.895 10.105 1.00 96.81 100 TRP A C 1
ATOM 810 O O . TRP A 1 100 ? -14.917 10.076 11.132 1.00 96.81 100 TRP A O 1
ATOM 820 N N . PHE A 1 101 ? -14.426 10.654 9.021 1.00 96.00 101 PHE A N 1
ATOM 821 C CA . PHE A 1 101 ? -15.406 11.730 8.968 1.00 96.00 101 PHE A CA 1
ATOM 822 C C . PHE A 1 101 ? -16.828 11.193 9.105 1.00 96.00 101 PHE A C 1
ATOM 824 O O . PHE A 1 101 ? -17.578 11.731 9.913 1.00 96.00 101 PHE A O 1
ATOM 831 N N . GLY A 1 102 ? -17.209 10.136 8.387 1.00 96.31 102 GLY A N 1
ATOM 832 C CA . GLY A 1 102 ? -18.552 9.563 8.502 1.00 96.31 102 GLY A CA 1
ATOM 833 C C . GLY A 1 102 ? -18.865 9.085 9.926 1.00 96.31 102 GLY A C 1
ATOM 834 O O . GLY A 1 102 ? -19.946 9.357 10.450 1.00 96.31 102 GLY A O 1
ATOM 835 N N . ILE A 1 103 ? -17.887 8.468 10.602 1.00 95.94 103 ILE A N 1
ATOM 836 C CA . ILE A 1 103 ? -17.982 8.103 12.023 1.00 95.94 103 ILE A CA 1
ATOM 837 C C . ILE A 1 103 ? -18.219 9.349 12.888 1.00 95.94 103 ILE A C 1
ATOM 839 O O . ILE A 1 103 ? -19.153 9.362 13.689 1.00 95.94 103 ILE A O 1
ATOM 843 N N . CYS A 1 104 ? -17.429 10.413 12.703 1.00 95.06 104 CYS A N 1
ATOM 844 C CA . CYS A 1 104 ? -17.585 11.672 13.444 1.00 95.06 104 CYS A CA 1
ATOM 845 C C . CYS A 1 104 ? -18.958 12.333 13.229 1.00 95.06 104 CYS A C 1
ATOM 847 O O . CYS A 1 104 ? -19.495 12.950 14.147 1.00 95.06 104 CYS A O 1
ATOM 849 N N . HIS A 1 105 ? -19.535 12.202 12.032 1.00 95.75 105 HIS A N 1
ATOM 850 C CA . HIS A 1 105 ? -20.861 12.734 11.702 1.00 95.75 105 HIS A CA 1
ATOM 851 C C . HIS A 1 105 ? -22.015 11.839 12.183 1.00 95.75 105 HIS A C 1
ATOM 853 O O . HIS A 1 105 ? -23.175 12.239 12.085 1.00 95.75 105 HIS A O 1
ATOM 859 N N . GLY A 1 106 ? -21.723 10.649 12.716 1.00 95.06 106 GLY A N 1
ATOM 860 C CA . GLY A 1 106 ? -22.739 9.700 13.168 1.00 95.06 106 GLY A CA 1
ATOM 861 C C . GLY A 1 106 ? -23.476 9.006 12.022 1.00 95.06 106 GLY A C 1
ATOM 862 O O . GLY A 1 106 ? -24.647 8.650 12.173 1.00 95.06 106 GLY A O 1
ATOM 863 N N . GLU A 1 107 ? -22.820 8.826 10.873 1.00 96.00 107 GLU A N 1
ATOM 864 C CA . GLU A 1 107 ? -23.381 8.058 9.764 1.00 96.00 107 GLU A CA 1
ATOM 865 C C . GLU A 1 107 ? -23.642 6.602 10.168 1.00 96.00 107 GLU A C 1
ATOM 867 O O . GLU A 1 107 ? -22.940 6.003 10.988 1.00 96.00 107 GLU A O 1
ATOM 872 N N . SER A 1 108 ? -24.671 6.002 9.571 1.00 95.19 108 SER A N 1
ATOM 873 C CA . SER A 1 108 ? -24.964 4.590 9.800 1.00 95.19 108 SER A CA 1
ATOM 874 C C . SER A 1 108 ? -23.901 3.693 9.163 1.00 95.19 108 SER A C 1
ATOM 876 O O . SER A 1 108 ? -23.336 4.011 8.117 1.00 95.19 108 SER A O 1
ATOM 878 N N . TRP A 1 109 ? -23.698 2.500 9.729 1.00 92.88 109 TRP A N 1
ATOM 879 C CA . TRP A 1 109 ? -22.764 1.508 9.179 1.00 92.88 109 TRP A CA 1
ATOM 880 C C . TRP A 1 109 ? -23.026 1.182 7.699 1.00 92.88 109 TRP A C 1
ATOM 882 O O . TRP A 1 109 ? -22.097 0.989 6.922 1.00 92.88 109 TRP A O 1
ATOM 892 N N . GLN A 1 110 ? -24.297 1.175 7.283 1.00 94.56 110 GLN A N 1
ATOM 893 C CA . GLN A 1 110 ? -24.674 0.942 5.890 1.00 94.56 110 GLN A CA 1
ATOM 894 C C . GLN A 1 110 ? -24.177 2.051 4.951 1.00 94.56 110 GLN A C 1
ATOM 896 O O . GLN A 1 110 ? -23.778 1.756 3.828 1.00 94.56 110 GLN A O 1
ATOM 901 N N . GLN A 1 111 ? -24.196 3.309 5.399 1.00 93.56 111 GLN A N 1
ATOM 902 C CA . GLN A 1 111 ? -23.675 4.443 4.629 1.00 93.56 111 GLN A CA 1
ATOM 903 C C . GLN A 1 111 ? -22.147 4.410 4.577 1.00 93.56 111 GLN A C 1
ATOM 905 O O . GLN A 1 111 ? -21.562 4.556 3.507 1.00 93.56 111 GLN A O 1
ATOM 910 N N . LEU A 1 112 ? -21.508 4.120 5.711 1.00 93.62 112 LEU A N 1
ATOM 911 C CA . LEU A 1 112 ? -20.054 4.008 5.817 1.00 93.62 112 LEU A CA 1
ATOM 912 C C . LEU A 1 112 ? -19.478 2.934 4.883 1.00 93.62 112 LEU A C 1
ATOM 914 O O . LEU A 1 112 ? -18.474 3.170 4.203 1.00 93.62 112 LEU A O 1
ATOM 918 N N . CYS A 1 113 ? -20.142 1.779 4.810 1.00 92.62 113 CYS A N 1
ATOM 919 C CA . CYS A 1 113 ? -19.768 0.654 3.953 1.00 92.62 113 CYS A CA 1
ATOM 920 C C . CYS A 1 113 ? -20.315 0.742 2.518 1.00 92.62 113 CYS A C 1
ATOM 922 O O . CYS A 1 113 ? -20.202 -0.233 1.772 1.00 92.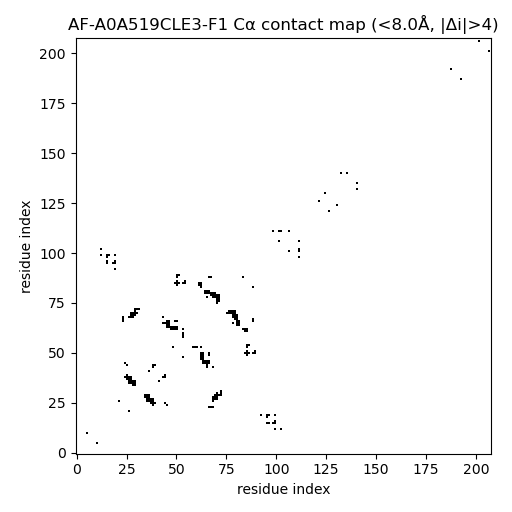62 113 CYS A O 1
ATOM 924 N N . ALA A 1 114 ? -20.923 1.861 2.117 1.00 91.06 114 ALA A N 1
ATOM 925 C CA . ALA A 1 114 ? -21.349 2.042 0.736 1.00 91.06 114 ALA A CA 1
ATOM 926 C C . ALA A 1 114 ? -20.137 2.064 -0.212 1.00 91.06 114 ALA A C 1
ATOM 928 O O . ALA A 1 114 ? -19.061 2.561 0.126 1.00 91.06 114 ALA A O 1
ATOM 929 N N . VAL A 1 115 ? -20.317 1.534 -1.422 1.00 86.31 115 VAL A N 1
ATOM 930 C CA . VAL A 1 115 ? -19.279 1.540 -2.459 1.00 86.31 115 VAL A CA 1
ATOM 931 C C . VAL A 1 115 ? -19.007 2.984 -2.886 1.00 86.31 115 VAL A C 1
ATOM 933 O O . VAL A 1 115 ? -19.895 3.637 -3.428 1.00 86.31 115 VAL A O 1
ATOM 936 N N . ARG A 1 116 ? -17.778 3.477 -2.676 1.00 77.25 116 ARG A N 1
ATOM 937 C CA . ARG A 1 116 ? -17.388 4.859 -3.020 1.00 77.25 116 ARG A CA 1
ATOM 938 C C . ARG A 1 116 ? -17.469 5.143 -4.520 1.00 77.25 116 ARG A C 1
ATOM 940 O O . ARG A 1 116 ? -17.963 6.190 -4.914 1.00 77.25 116 ARG A O 1
ATOM 947 N N . ASN A 1 117 ? -16.994 4.213 -5.350 1.00 75.62 117 ASN A N 1
ATOM 948 C CA . ASN A 1 117 ? -16.918 4.379 -6.802 1.00 75.62 117 ASN A CA 1
ATOM 949 C C . ASN A 1 117 ? -17.570 3.185 -7.518 1.00 75.62 117 ASN A C 1
ATOM 951 O O . ASN A 1 117 ? -16.850 2.302 -7.993 1.00 75.62 117 ASN A O 1
ATOM 955 N N . PRO A 1 118 ? -18.912 3.132 -7.606 1.00 69.44 118 PRO A N 1
ATOM 956 C CA . PRO A 1 118 ? -19.609 2.023 -8.259 1.00 69.44 118 PRO A CA 1
ATOM 957 C C . PRO A 1 118 ? -19.172 1.843 -9.721 1.00 69.44 118 PRO A C 1
ATOM 959 O O . PRO A 1 118 ? -19.066 0.714 -10.189 1.00 69.44 118 PRO A O 1
ATOM 962 N N . ASP A 1 119 ? -18.800 2.932 -10.400 1.00 67.75 119 ASP A N 1
ATOM 963 C CA . ASP A 1 119 ? -18.372 2.914 -11.805 1.00 67.75 119 ASP A CA 1
ATOM 964 C C . ASP A 1 119 ? -16.912 2.462 -12.012 1.00 67.75 119 ASP A C 1
ATOM 966 O O . ASP A 1 119 ? -16.535 2.080 -13.120 1.00 67.75 119 ASP A O 1
ATOM 970 N N . LYS A 1 120 ? -16.070 2.481 -10.963 1.00 62.75 120 LYS A N 1
ATOM 971 C CA . LYS A 1 120 ? -14.686 1.962 -11.026 1.00 62.75 120 LYS A CA 1
ATOM 972 C C . LYS A 1 120 ? -14.620 0.444 -10.840 1.00 62.75 120 LYS A C 1
ATOM 974 O O . LYS A 1 120 ? -13.544 -0.131 -11.022 1.00 62.75 120 LYS A O 1
ATOM 979 N N . HIS A 1 121 ? -15.728 -0.215 -10.493 1.00 54.00 121 HIS A N 1
ATOM 980 C CA . HIS A 1 121 ? -15.770 -1.669 -10.456 1.00 54.00 121 HIS A CA 1
ATOM 981 C C . HIS A 1 121 ? -15.618 -2.219 -11.873 1.00 54.00 121 HIS A C 1
ATOM 983 O O . HIS A 1 121 ? -16.560 -2.336 -12.654 1.00 54.00 121 HIS A O 1
ATOM 989 N N . ILE A 1 122 ? -14.390 -2.617 -12.187 1.00 54.66 122 ILE A N 1
ATOM 990 C CA . ILE A 1 122 ? -14.158 -3.726 -13.097 1.00 54.66 122 ILE A CA 1
ATOM 991 C C . ILE A 1 122 ? -14.997 -4.877 -12.531 1.00 54.66 122 ILE A C 1
ATOM 993 O O . ILE A 1 122 ? -14.743 -5.298 -11.405 1.00 54.66 122 ILE A O 1
ATOM 997 N N . SER A 1 123 ? -16.044 -5.303 -13.245 1.00 49.03 123 SER A N 1
ATOM 998 C CA . SER A 1 123 ? -16.898 -6.403 -12.789 1.00 49.03 123 SER A CA 1
ATOM 999 C C . SER A 1 123 ? -16.031 -7.594 -12.375 1.00 49.03 123 SER A C 1
ATOM 1001 O O . SER A 1 123 ? -15.010 -7.859 -13.012 1.00 49.03 123 SER A O 1
ATOM 1003 N N . ASP A 1 124 ? -16.429 -8.328 -11.334 1.00 51.28 124 ASP A N 1
ATOM 1004 C CA . ASP A 1 124 ? -15.702 -9.527 -10.890 1.00 51.28 124 ASP A CA 1
ATOM 1005 C C . ASP A 1 124 ? -15.510 -10.547 -12.035 1.00 51.28 124 ASP A C 1
ATOM 1007 O O . ASP A 1 124 ? -14.530 -11.291 -12.051 1.00 51.28 124 ASP A O 1
ATOM 1011 N N . GLU A 1 125 ? -16.373 -10.517 -13.062 1.00 51.00 125 GLU A N 1
ATOM 1012 C CA . GLU A 1 125 ? -16.197 -11.258 -14.322 1.00 51.00 125 GLU A CA 1
ATOM 1013 C C . GLU A 1 125 ? -14.879 -10.945 -15.046 1.00 51.00 125 GLU A C 1
ATOM 1015 O O . GLU A 1 125 ? -14.280 -11.842 -15.630 1.00 51.00 125 GLU A O 1
ATOM 1020 N N . LYS A 1 126 ? -14.391 -9.698 -15.012 1.00 54.78 126 LYS A N 1
ATOM 1021 C CA . LYS A 1 126 ? -13.128 -9.310 -15.663 1.00 54.78 126 LYS A CA 1
ATOM 1022 C C . LYS A 1 126 ? -11.884 -9.766 -14.892 1.00 54.78 126 LYS A C 1
ATOM 1024 O O . LYS A 1 126 ? -10.795 -9.730 -15.462 1.00 54.78 126 LYS A O 1
ATOM 1029 N N . LEU A 1 127 ? -12.022 -10.157 -13.623 1.00 56.75 127 LEU A N 1
ATOM 1030 C CA . LEU A 1 127 ? -10.926 -10.681 -12.795 1.00 56.75 127 LEU A CA 1
ATOM 1031 C C . LEU A 1 127 ? -10.868 -12.217 -12.795 1.00 56.75 127 LEU A C 1
ATOM 1033 O O . LEU A 1 127 ? -9.839 -12.789 -12.428 1.00 56.75 127 LEU A O 1
ATOM 1037 N N . ASP A 1 128 ? -11.936 -12.895 -13.225 1.00 65.94 128 ASP A N 1
ATOM 1038 C CA . ASP A 1 128 ? -11.979 -14.354 -13.336 1.00 65.94 128 ASP A CA 1
ATOM 1039 C C . ASP A 1 128 ? -11.251 -14.832 -14.599 1.00 65.94 128 ASP A C 1
ATOM 1041 O O . ASP A 1 128 ? -11.846 -15.073 -15.648 1.00 65.94 128 ASP A O 1
ATOM 1045 N N . LEU A 1 129 ? -9.932 -15.006 -14.468 1.00 71.25 129 LEU A N 1
ATOM 1046 C CA . LEU A 1 129 ? -9.024 -15.480 -15.520 1.00 71.25 129 LEU A CA 1
ATOM 1047 C C . LEU A 1 129 ? -9.4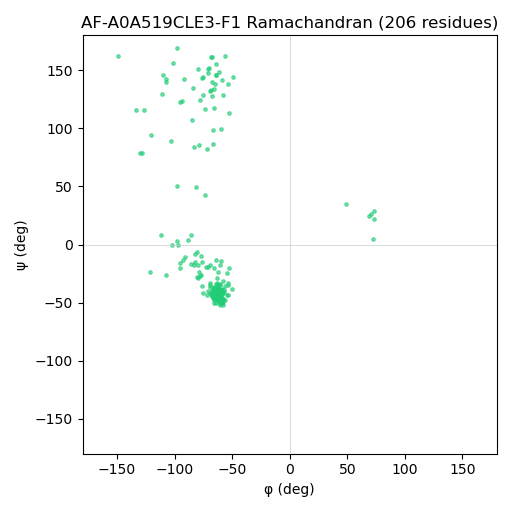64 -16.801 -16.177 1.00 71.25 129 LEU A C 1
ATOM 1049 O O . LEU A 1 129 ? -9.009 -17.116 -17.270 1.00 71.25 129 LEU A O 1
ATOM 1053 N N . PHE A 1 130 ? -10.317 -17.578 -15.506 1.00 78.50 130 PHE A N 1
ATOM 1054 C CA . PHE A 1 130 ? -10.742 -18.904 -15.948 1.00 78.50 130 PHE A CA 1
ATOM 1055 C C . PHE A 1 130 ? -12.217 -18.966 -16.349 1.00 78.50 130 PHE A C 1
ATOM 1057 O O . PHE A 1 130 ? -12.735 -20.065 -16.561 1.00 78.50 130 PHE A O 1
ATOM 1064 N N . HIS A 1 131 ? -12.910 -17.826 -16.432 1.00 77.50 131 HIS A N 1
ATOM 1065 C CA . HIS A 1 131 ? -14.336 -17.776 -16.757 1.00 77.50 131 HIS A CA 1
ATOM 1066 C C . HIS A 1 131 ? -14.662 -18.520 -18.064 1.00 77.50 131 HIS A C 1
ATOM 1068 O O . HIS A 1 131 ? -15.593 -19.324 -18.130 1.00 77.50 131 HIS A O 1
ATOM 1074 N N . ASP A 1 132 ? -13.832 -18.316 -19.084 1.00 78.06 132 ASP A N 1
ATOM 1075 C CA . ASP A 1 132 ? -13.925 -18.921 -20.413 1.00 78.06 132 ASP A CA 1
ATOM 1076 C C . ASP A 1 132 ? -13.638 -20.433 -20.434 1.00 78.06 132 ASP A C 1
ATOM 1078 O O . ASP A 1 132 ? -14.006 -21.122 -21.390 1.00 78.06 132 ASP A O 1
ATOM 1082 N N . LEU A 1 133 ? -13.004 -20.965 -19.384 1.00 80.00 133 LEU A N 1
ATOM 1083 C CA . LEU A 1 133 ? -12.653 -22.381 -19.265 1.00 80.00 133 LEU A CA 1
ATOM 1084 C C . LEU A 1 133 ? -13.687 -23.202 -18.486 1.00 80.00 133 LEU A C 1
ATOM 1086 O O . LEU A 1 133 ? -13.730 -24.419 -18.655 1.00 80.00 133 LEU A O 1
ATOM 1090 N N . ARG A 1 134 ? -14.541 -22.583 -17.658 1.00 80.56 134 ARG A N 1
ATOM 1091 C CA . ARG A 1 134 ? -15.485 -23.307 -16.774 1.00 80.56 134 ARG A CA 1
ATOM 1092 C C . ARG A 1 134 ? -16.529 -24.134 -17.522 1.00 80.56 134 ARG A C 1
ATOM 1094 O O . ARG A 1 134 ? -16.991 -25.145 -17.003 1.00 80.56 134 ARG A O 1
ATOM 1101 N N . ASN A 1 135 ? -16.882 -23.706 -18.731 1.00 84.00 135 ASN A N 1
ATOM 1102 C CA . ASN A 1 135 ? -17.878 -24.370 -19.573 1.00 84.00 135 ASN A CA 1
ATOM 1103 C C . ASN A 1 135 ? -17.255 -25.313 -20.615 1.00 84.00 135 ASN A C 1
ATOM 1105 O O . ASN A 1 135 ? -17.991 -25.924 -21.389 1.00 84.00 135 ASN A O 1
ATOM 1109 N N . LYS A 1 136 ? -15.921 -25.423 -20.664 1.00 85.19 136 LYS A N 1
ATOM 1110 C CA . LYS A 1 136 ? -15.218 -26.268 -21.635 1.00 85.19 136 LYS A CA 1
ATOM 1111 C C . LYS A 1 136 ? -14.978 -27.659 -21.075 1.00 85.19 136 LYS A C 1
ATOM 1113 O O . LYS A 1 136 ? -14.646 -27.834 -19.903 1.00 85.19 136 LYS A O 1
ATOM 1118 N N . ASP A 1 137 ? -15.097 -28.664 -21.936 1.00 89.50 137 ASP A N 1
ATOM 1119 C CA . ASP A 1 137 ? -14.762 -30.032 -21.554 1.00 89.50 137 ASP A CA 1
ATOM 1120 C C . ASP A 1 137 ? -13.241 -30.192 -21.400 1.00 89.50 137 ASP A C 1
ATOM 1122 O O . ASP A 1 137 ? -12.444 -29.596 -22.131 1.00 89.50 137 ASP A O 1
ATOM 1126 N N . LYS A 1 138 ? -12.815 -31.064 -20.481 1.00 86.69 138 LYS A N 1
ATOM 1127 C CA . LYS A 1 138 ? -11.394 -31.350 -20.232 1.00 86.69 138 LYS A CA 1
ATOM 1128 C C . LYS A 1 138 ? -10.643 -31.757 -21.507 1.00 86.69 138 LYS A C 1
ATOM 1130 O O . LYS A 1 138 ? -9.459 -31.448 -21.642 1.00 86.69 138 LYS A O 1
ATOM 1135 N N . LYS A 1 139 ? -11.301 -32.446 -22.448 1.00 89.25 139 LYS A N 1
ATOM 1136 C CA . LYS A 1 139 ? -10.695 -32.819 -23.736 1.00 89.25 139 LYS A CA 1
ATOM 1137 C C . LYS A 1 139 ? -10.404 -31.603 -24.612 1.00 89.25 139 LYS A C 1
ATOM 1139 O O . LYS A 1 139 ? -9.349 -31.560 -25.236 1.00 89.25 139 LYS A O 1
ATOM 1144 N N . GLU A 1 140 ? -11.303 -30.626 -24.631 1.00 86.88 140 GLU A N 1
ATOM 1145 C CA . GLU A 1 140 ? -11.164 -29.391 -25.410 1.00 86.88 140 GLU A CA 1
ATOM 1146 C C . GLU A 1 140 ? -10.050 -28.498 -24.853 1.00 86.88 140 GLU A C 1
ATOM 1148 O O . GLU A 1 140 ? -9.218 -27.981 -25.603 1.00 86.88 140 GLU A O 1
ATOM 1153 N N . VAL A 1 141 ? -9.973 -28.388 -23.523 1.00 86.94 141 VAL A N 1
ATOM 1154 C CA . VAL A 1 141 ? -8.887 -27.670 -22.841 1.00 86.94 141 VAL A CA 1
ATOM 1155 C C . VAL A 1 141 ? -7.534 -28.321 -23.143 1.00 86.94 141 VAL A C 1
ATOM 1157 O O . VAL A 1 141 ? -6.595 -27.630 -23.530 1.00 86.94 141 VAL A O 1
ATOM 1160 N N . ASN A 1 142 ? -7.430 -29.650 -23.056 1.00 88.19 142 ASN A N 1
ATOM 1161 C CA . ASN A 1 142 ? -6.182 -30.362 -23.350 1.00 88.19 142 ASN A CA 1
ATOM 1162 C C . ASN A 1 142 ? -5.762 -30.264 -24.825 1.00 88.19 142 ASN A C 1
ATOM 1164 O O . ASN A 1 142 ? -4.571 -30.144 -25.109 1.00 88.19 142 ASN A O 1
ATOM 1168 N N . ALA A 1 143 ? -6.718 -30.295 -25.758 1.00 90.44 143 ALA A N 1
ATOM 1169 C CA . ALA A 1 143 ? -6.438 -30.078 -27.176 1.00 90.44 143 ALA A CA 1
ATOM 1170 C C . ALA A 1 143 ? -5.889 -28.665 -27.421 1.00 90.44 143 ALA A C 1
ATOM 1172 O O . ALA A 1 143 ? -4.900 -28.507 -28.132 1.00 90.44 143 ALA A O 1
ATOM 1173 N N . SER A 1 144 ? -6.478 -27.661 -26.762 1.00 87.19 144 SER A N 1
ATOM 1174 C CA . SER A 1 144 ? -6.032 -26.266 -26.850 1.00 87.19 144 SER A CA 1
ATOM 1175 C C . SER A 1 144 ? -4.626 -26.085 -26.270 1.00 87.19 144 SER A C 1
ATOM 1177 O O . SER A 1 144 ? -3.790 -25.430 -26.883 1.00 87.19 144 SER A O 1
ATOM 1179 N N . ILE A 1 145 ? -4.332 -26.708 -25.121 1.00 87.81 145 ILE A N 1
ATOM 1180 C CA . ILE A 1 145 ? -2.985 -26.712 -24.528 1.00 87.81 145 ILE A CA 1
ATOM 1181 C C . ILE A 1 145 ? -1.977 -27.306 -25.514 1.00 87.81 145 ILE A C 1
ATOM 1183 O O . ILE A 1 145 ? -0.961 -26.679 -25.783 1.00 87.81 145 ILE A O 1
ATOM 1187 N N . SER A 1 146 ? -2.270 -28.475 -26.093 1.00 91.31 146 SER A N 1
ATOM 1188 C CA . SER A 1 146 ? -1.372 -29.125 -27.054 1.00 91.31 146 SER A CA 1
ATOM 1189 C C . SER A 1 146 ? -1.112 -28.266 -28.294 1.00 91.31 146 SER A C 1
ATOM 1191 O O . SER A 1 146 ? 0.018 -28.228 -28.788 1.00 91.31 146 SER A O 1
ATOM 1193 N N . ASP A 1 147 ? -2.142 -27.590 -28.804 1.00 91.81 147 ASP A N 1
ATOM 1194 C CA . ASP A 1 147 ? -2.010 -26.698 -29.955 1.00 91.81 147 ASP A CA 1
ATOM 1195 C C . ASP A 1 147 ? -1.129 -25.488 -29.614 1.00 91.81 147 ASP A C 1
ATOM 1197 O O . ASP A 1 147 ? -0.129 -25.239 -30.289 1.00 91.81 147 ASP A O 1
ATOM 1201 N N . TYR A 1 148 ? -1.403 -24.802 -28.500 1.00 89.88 148 TYR A N 1
ATOM 1202 C CA . TYR A 1 148 ? -0.593 -23.662 -28.066 1.00 89.88 148 TYR A CA 1
ATOM 1203 C C . TYR A 1 148 ? 0.851 -24.045 -27.724 1.00 89.88 148 TYR A C 1
ATOM 1205 O O . TYR A 1 148 ? 1.765 -23.295 -28.061 1.00 89.88 148 TYR A O 1
ATOM 1213 N N . THR A 1 149 ? 1.095 -25.213 -27.123 1.00 89.12 149 THR A N 1
ATOM 1214 C CA . THR A 1 149 ? 2.460 -25.721 -26.906 1.00 89.12 149 THR A CA 1
ATOM 1215 C C . THR A 1 149 ? 3.188 -25.920 -28.234 1.00 89.12 149 THR A C 1
ATOM 1217 O O . THR A 1 149 ? 4.329 -25.488 -28.379 1.00 89.12 149 THR A O 1
ATOM 1220 N N . THR A 1 150 ? 2.511 -26.476 -29.242 1.00 90.88 150 THR A N 1
ATOM 1221 C CA . THR A 1 150 ? 3.091 -26.647 -30.583 1.00 90.88 150 THR A CA 1
ATOM 1222 C C . THR A 1 150 ? 3.409 -25.296 -31.232 1.00 90.88 150 THR A C 1
ATOM 1224 O O . THR A 1 150 ? 4.469 -25.126 -31.839 1.00 90.88 150 THR A O 1
ATOM 1227 N N . GLN A 1 151 ? 2.521 -24.307 -31.089 1.00 91.06 151 GLN A N 1
ATOM 1228 C CA . GLN A 1 151 ? 2.752 -22.951 -31.594 1.00 91.06 151 GLN A CA 1
ATOM 1229 C C . GLN A 1 151 ? 3.934 -22.264 -30.890 1.00 91.06 151 GLN A C 1
ATOM 1231 O O . GLN A 1 151 ? 4.740 -21.608 -31.555 1.00 91.06 151 GLN A O 1
ATOM 1236 N N . LEU A 1 152 ? 4.077 -22.442 -29.572 1.00 89.94 152 LEU A N 1
ATOM 1237 C CA . LEU A 1 152 ? 5.209 -21.917 -28.802 1.00 89.94 152 LEU A CA 1
ATOM 1238 C C . LEU A 1 152 ? 6.534 -22.518 -29.273 1.00 89.94 152 LEU A C 1
ATOM 1240 O O . LEU A 1 152 ? 7.446 -21.762 -29.596 1.00 89.94 152 LEU A O 1
ATOM 1244 N N . GLU A 1 153 ? 6.617 -23.840 -29.434 1.00 90.00 153 GLU A N 1
ATOM 1245 C CA . GLU A 1 153 ? 7.827 -24.496 -29.951 1.00 90.00 153 GLU A CA 1
ATOM 1246 C C . GLU A 1 153 ? 8.217 -23.985 -31.349 1.00 90.00 153 GLU A C 1
ATOM 1248 O O . GLU A 1 153 ? 9.397 -23.827 -31.675 1.00 90.00 153 GLU A O 1
ATOM 1253 N N . GLN A 1 154 ? 7.232 -23.719 -32.213 1.00 89.94 154 GLN A N 1
ATOM 1254 C CA . GLN A 1 154 ? 7.486 -23.148 -33.537 1.00 89.94 154 GLN A CA 1
ATOM 1255 C C . GLN A 1 154 ? 8.004 -21.708 -33.457 1.00 89.94 154 GLN A C 1
ATOM 1257 O O . GLN A 1 154 ? 8.881 -21.326 -34.238 1.00 89.94 154 GLN A O 1
ATOM 1262 N N . LEU A 1 155 ? 7.465 -20.898 -32.544 1.00 90.69 155 LEU A N 1
ATOM 1263 C CA . LEU A 1 155 ? 7.920 -19.528 -32.322 1.00 90.69 155 LEU A CA 1
ATOM 1264 C C . LEU A 1 155 ? 9.326 -19.489 -31.724 1.00 90.69 155 LEU A C 1
ATOM 1266 O O . LEU A 1 155 ? 10.152 -18.716 -32.202 1.00 90.69 155 LEU A O 1
ATOM 1270 N N . GLU A 1 156 ? 9.631 -20.352 -30.759 1.00 90.06 156 GLU A N 1
ATOM 1271 C CA . GLU A 1 156 ? 10.968 -20.480 -30.172 1.00 90.06 156 GLU A CA 1
ATOM 1272 C C . GLU A 1 156 ? 12.013 -20.834 -31.234 1.00 90.06 156 GLU A C 1
ATOM 1274 O O . GLU A 1 156 ? 13.031 -20.150 -31.342 1.00 90.06 156 GLU A O 1
ATOM 1279 N N . LYS A 1 157 ? 11.718 -21.802 -32.114 1.00 89.31 157 LYS A N 1
ATOM 1280 C CA . LYS A 1 157 ? 12.585 -22.132 -33.261 1.00 89.31 157 LYS A CA 1
ATOM 1281 C C . LYS A 1 157 ? 12.796 -20.936 -34.193 1.00 89.31 157 LYS A C 1
ATOM 1283 O O . LYS A 1 157 ? 13.909 -20.702 -34.660 1.00 89.31 157 LYS A O 1
ATOM 1288 N N . LYS A 1 158 ? 11.749 -20.149 -34.469 1.00 88.94 158 LYS A N 1
ATOM 1289 C CA . LYS A 1 158 ? 11.874 -18.923 -35.282 1.00 88.94 158 LYS A CA 1
ATOM 1290 C C . LYS A 1 158 ? 12.746 -17.870 -34.596 1.00 88.94 158 LYS A C 1
ATOM 1292 O O . LYS A 1 158 ? 13.551 -17.229 -35.268 1.00 88.94 158 LYS A O 1
ATOM 1297 N N . ILE A 1 159 ? 12.605 -17.696 -33.281 1.00 88.69 159 ILE A N 1
ATOM 1298 C CA . ILE A 1 159 ? 13.433 -16.778 -32.487 1.00 88.69 159 ILE A CA 1
ATOM 1299 C C . ILE A 1 159 ? 14.898 -17.223 -32.525 1.00 88.69 159 ILE A C 1
ATOM 1301 O O . ILE A 1 159 ? 15.776 -16.393 -32.753 1.00 88.69 159 ILE A O 1
ATOM 1305 N N . GLU A 1 160 ? 15.165 -18.519 -32.374 1.00 89.31 160 GLU A N 1
ATOM 1306 C CA . GLU A 1 160 ? 16.513 -19.086 -32.451 1.00 89.31 160 GLU A CA 1
ATOM 1307 C C . GLU A 1 160 ? 17.164 -18.834 -33.819 1.00 89.31 160 GLU A C 1
ATOM 1309 O O . GLU A 1 160 ? 18.292 -18.343 -33.889 1.00 89.31 160 GLU A O 1
ATOM 1314 N N . VAL A 1 161 ? 16.442 -19.084 -34.918 1.00 88.38 161 VAL A N 1
ATOM 1315 C CA . VAL A 1 161 ? 16.921 -18.775 -36.278 1.00 88.38 161 VAL A CA 1
ATOM 1316 C C . VAL A 1 161 ? 17.239 -17.285 -36.420 1.00 88.38 161 VAL A C 1
ATOM 1318 O O . VAL A 1 161 ? 18.323 -16.931 -36.881 1.00 88.38 161 VAL A O 1
ATOM 1321 N N . CYS A 1 162 ? 16.338 -16.412 -35.967 1.00 76.25 162 CYS A N 1
ATOM 1322 C CA . CYS A 1 162 ? 16.506 -14.962 -36.058 1.00 76.25 162 CYS A CA 1
ATOM 1323 C C . CYS A 1 162 ? 17.709 -14.465 -35.229 1.00 76.25 162 CYS A C 1
ATOM 1325 O O . CYS A 1 162 ? 18.462 -13.594 -35.667 1.00 76.25 162 CYS A O 1
ATOM 1327 N N . ASN A 1 163 ? 17.951 -15.055 -34.055 1.00 82.38 163 ASN A N 1
ATOM 1328 C CA . ASN A 1 163 ? 19.127 -14.758 -33.235 1.00 82.38 163 ASN A CA 1
ATOM 1329 C C . ASN A 1 163 ? 20.426 -15.238 -33.898 1.00 82.38 163 ASN A C 1
ATOM 1331 O O . ASN A 1 163 ? 21.385 -14.470 -33.977 1.00 82.38 163 ASN A O 1
ATOM 1335 N N . ASN A 1 164 ? 20.440 -16.449 -34.458 1.00 84.06 164 ASN A N 1
ATOM 1336 C CA . ASN A 1 164 ? 21.581 -16.969 -35.216 1.00 84.06 164 ASN A CA 1
ATOM 1337 C C . ASN A 1 164 ? 21.914 -16.089 -36.434 1.00 84.06 164 ASN A C 1
ATOM 1339 O O . ASN A 1 164 ? 23.084 -15.863 -36.752 1.00 84.06 164 ASN A O 1
ATOM 1343 N N . GLU A 1 165 ? 20.903 -15.571 -37.132 1.00 80.25 165 GLU A N 1
ATOM 1344 C CA . GLU A 1 165 ? 21.098 -14.614 -38.224 1.00 80.25 165 GLU A CA 1
ATOM 1345 C C . GLU A 1 165 ? 21.657 -13.278 -37.726 1.00 80.25 165 GLU A C 1
ATOM 1347 O O . GLU A 1 165 ? 22.608 -12.759 -38.314 1.00 80.25 165 GLU A O 1
ATOM 1352 N N . ARG A 1 166 ? 21.147 -12.747 -36.607 1.00 79.50 166 ARG A N 1
ATOM 1353 C CA . ARG A 1 166 ? 21.689 -11.532 -35.975 1.00 79.50 166 ARG A CA 1
ATOM 1354 C C . ARG A 1 166 ? 23.161 -11.684 -35.597 1.00 79.50 166 ARG A C 1
ATOM 1356 O O . ARG A 1 166 ? 23.946 -10.779 -35.874 1.00 79.50 166 ARG A O 1
ATOM 1363 N N . GLU A 1 167 ? 23.564 -12.821 -35.035 1.00 79.88 167 GLU A N 1
ATOM 1364 C CA . GLU A 1 167 ? 24.974 -13.100 -34.733 1.00 79.88 167 GLU A CA 1
ATOM 1365 C C . GLU A 1 167 ? 25.851 -13.138 -35.990 1.00 79.88 167 GLU A C 1
ATOM 1367 O O . GLU A 1 167 ? 26.982 -12.647 -35.985 1.00 79.88 167 GLU A O 1
ATOM 1372 N N . LYS A 1 168 ? 25.342 -13.696 -37.095 1.00 77.62 168 LYS A N 1
ATOM 1373 C CA . LYS A 1 168 ? 26.048 -13.666 -38.385 1.00 77.62 168 LYS A CA 1
ATOM 1374 C C . LYS A 1 168 ? 26.197 -12.234 -38.896 1.00 77.62 168 LYS A C 1
ATOM 1376 O O . LYS A 1 168 ? 27.285 -11.872 -39.340 1.00 77.62 168 LYS A O 1
ATOM 1381 N N . VAL A 1 169 ? 25.155 -11.406 -38.784 1.00 77.56 169 VAL A N 1
ATOM 1382 C CA . VAL A 1 169 ? 25.196 -9.987 -39.177 1.00 77.56 169 VAL A CA 1
ATOM 1383 C C . VAL A 1 169 ? 26.225 -9.206 -38.357 1.00 77.56 169 VAL A C 1
ATOM 1385 O O . VAL A 1 169 ? 26.978 -8.421 -38.927 1.00 77.56 169 VAL A O 1
ATOM 1388 N N . GLN A 1 170 ? 26.353 -9.472 -37.055 1.00 77.19 170 GLN A N 1
ATOM 1389 C CA . GLN A 1 170 ? 27.382 -8.840 -36.214 1.00 77.19 170 GLN A CA 1
ATOM 1390 C C . GLN A 1 170 ? 28.821 -9.166 -36.647 1.00 77.19 170 GLN A C 1
ATOM 1392 O O . GLN A 1 170 ? 29.734 -8.389 -36.372 1.00 77.19 170 GLN A O 1
ATOM 1397 N N . LYS A 1 171 ? 29.045 -10.283 -37.350 1.00 80.06 171 LYS A N 1
ATOM 1398 C CA . LYS A 1 171 ? 30.367 -10.671 -37.874 1.00 80.06 171 LYS A CA 1
ATOM 1399 C C . LYS A 1 171 ? 30.701 -9.999 -39.213 1.00 80.06 171 LYS A C 1
ATOM 1401 O O . LYS A 1 171 ? 31.876 -9.941 -39.575 1.00 80.06 171 LYS A O 1
ATOM 1406 N N . ILE A 1 172 ? 29.711 -9.453 -39.930 1.00 77.50 172 ILE A N 1
ATOM 1407 C CA . ILE A 1 172 ? 29.903 -8.794 -41.236 1.00 77.50 172 ILE A CA 1
ATOM 1408 C C . ILE A 1 172 ? 30.893 -7.618 -41.159 1.00 77.50 172 ILE A C 1
ATOM 1410 O O . ILE A 1 172 ? 31.808 -7.614 -41.978 1.00 77.50 172 ILE A O 1
ATOM 1414 N N . PRO A 1 173 ? 30.815 -6.682 -40.188 1.00 79.62 173 PRO A N 1
ATOM 1415 C CA . PRO A 1 173 ? 31.763 -5.569 -40.072 1.00 79.62 173 PRO A CA 1
ATOM 1416 C C . PRO A 1 173 ? 33.227 -6.010 -39.936 1.00 79.62 173 PRO A C 1
ATOM 1418 O O . PRO A 1 173 ? 34.132 -5.411 -40.517 1.00 79.62 173 PRO A O 1
ATOM 1421 N N . VAL A 1 174 ? 33.473 -7.089 -39.186 1.00 81.69 174 VAL A N 1
ATOM 1422 C CA . VAL A 1 174 ? 34.819 -7.651 -38.998 1.00 81.69 174 VAL A CA 1
ATOM 1423 C C . VAL A 1 174 ? 35.329 -8.246 -40.310 1.00 81.69 174 VAL A C 1
ATOM 1425 O O . VAL A 1 174 ? 36.462 -7.991 -40.709 1.00 81.69 174 VAL A O 1
ATOM 1428 N N . ILE A 1 175 ? 34.474 -8.988 -41.017 1.00 77.69 175 ILE A N 1
ATOM 1429 C CA . ILE A 1 175 ? 34.804 -9.585 -42.316 1.00 77.69 175 ILE A CA 1
ATOM 1430 C C . ILE A 1 175 ? 35.031 -8.500 -43.381 1.00 77.69 175 ILE A C 1
ATOM 1432 O O . ILE A 1 175 ? 35.962 -8.622 -44.176 1.00 77.69 175 ILE A O 1
ATOM 1436 N N . THR A 1 176 ? 34.241 -7.422 -43.392 1.00 72.25 176 THR A N 1
ATOM 1437 C CA . THR A 1 176 ? 34.445 -6.294 -44.315 1.00 72.25 176 THR A CA 1
ATOM 1438 C C . THR A 1 176 ? 35.744 -5.557 -44.026 1.00 72.25 176 THR A C 1
ATOM 1440 O O . THR A 1 176 ? 36.475 -5.265 -44.963 1.00 72.25 176 THR A O 1
ATOM 1443 N N . ASN A 1 177 ? 36.096 -5.346 -42.754 1.00 83.19 177 ASN A N 1
ATOM 1444 C CA . ASN A 1 177 ? 37.380 -4.739 -42.397 1.00 83.19 177 ASN A CA 1
ATOM 1445 C C . ASN A 1 177 ? 38.561 -5.614 -42.843 1.00 83.19 177 ASN A C 1
ATOM 1447 O O . ASN A 1 177 ? 39.499 -5.108 -43.453 1.00 83.19 177 ASN A O 1
ATOM 1451 N N . LEU A 1 178 ? 38.491 -6.932 -42.619 1.00 83.50 178 LEU A N 1
ATOM 1452 C CA . LEU A 1 178 ? 39.509 -7.876 -43.094 1.00 83.50 178 LEU A CA 1
ATOM 1453 C C . LEU A 1 178 ? 39.627 -7.873 -44.627 1.00 83.50 178 LEU A C 1
ATOM 1455 O O . LEU A 1 178 ? 40.736 -7.864 -45.160 1.00 83.50 178 LEU A O 1
ATOM 1459 N N . ARG A 1 179 ? 38.499 -7.842 -45.349 1.00 80.12 179 ARG A N 1
ATOM 1460 C CA . ARG A 1 179 ? 38.473 -7.706 -46.814 1.00 80.12 179 ARG A CA 1
ATOM 1461 C C . ARG A 1 179 ? 39.157 -6.413 -47.258 1.00 80.12 179 ARG A C 1
ATOM 1463 O O . ARG A 1 179 ? 39.983 -6.455 -48.167 1.00 80.12 179 ARG A O 1
ATOM 1470 N N . ASP A 1 180 ? 38.832 -5.290 -46.629 1.00 79.06 180 ASP A N 1
ATOM 1471 C CA . ASP A 1 180 ? 39.351 -3.972 -47.003 1.00 79.06 180 ASP A CA 1
ATOM 1472 C C . ASP A 1 180 ? 40.856 -3.853 -46.688 1.00 79.06 180 ASP A C 1
ATOM 1474 O O . ASP A 1 180 ? 41.618 -3.255 -47.450 1.00 79.06 180 ASP A O 1
ATOM 1478 N N . GLU A 1 181 ? 41.327 -4.482 -45.608 1.00 83.12 181 GLU A N 1
ATOM 1479 C CA . GLU A 1 181 ? 42.757 -4.622 -45.312 1.00 83.12 181 GLU A CA 1
ATOM 1480 C C . GLU A 1 181 ? 43.495 -5.478 -46.345 1.00 83.12 181 GLU A C 1
ATOM 1482 O O . GLU A 1 181 ? 44.599 -5.123 -46.767 1.00 83.12 181 GLU A O 1
ATOM 1487 N N . ILE A 1 182 ? 42.901 -6.595 -46.774 1.00 78.69 182 ILE A N 1
ATOM 1488 C CA . ILE A 1 182 ? 43.460 -7.433 -47.840 1.00 78.69 182 ILE A CA 1
ATOM 1489 C C . ILE A 1 182 ? 43.503 -6.647 -49.154 1.00 78.69 182 ILE A C 1
ATOM 1491 O O . ILE A 1 182 ? 44.536 -6.652 -49.818 1.00 78.69 182 ILE A O 1
ATOM 1495 N N . GLN A 1 183 ? 42.448 -5.907 -49.504 1.00 66.75 183 GLN A N 1
ATOM 1496 C CA . GLN A 1 183 ? 42.430 -5.047 -50.693 1.00 66.75 183 GLN A CA 1
ATOM 1497 C C . GLN A 1 183 ? 43.539 -3.991 -50.667 1.00 66.75 183 GLN A C 1
ATOM 1499 O O . GLN A 1 183 ? 44.197 -3.783 -51.679 1.00 66.75 183 GLN A O 1
ATOM 1504 N N . LYS A 1 184 ? 43.807 -3.369 -49.513 1.00 72.88 184 LYS A N 1
ATOM 1505 C CA . LYS A 1 184 ? 44.934 -2.430 -49.367 1.00 72.88 184 LYS A CA 1
ATOM 1506 C C . LYS A 1 184 ? 46.298 -3.099 -49.569 1.00 72.88 184 LYS A C 1
ATOM 1508 O O . LYS A 1 184 ? 47.222 -2.453 -50.055 1.00 72.88 184 LYS A O 1
ATOM 1513 N N . LYS A 1 185 ? 46.439 -4.373 -49.184 1.00 73.00 185 LYS A N 1
ATOM 1514 C CA . LYS A 1 185 ? 47.677 -5.163 -49.337 1.00 73.00 185 LYS A CA 1
ATOM 1515 C C . LYS A 1 185 ? 47.856 -5.733 -50.743 1.00 73.00 185 LYS A C 1
ATOM 1517 O O . LYS A 1 185 ? 48.993 -5.934 -51.165 1.00 73.00 185 LYS A O 1
ATOM 1522 N N . ILE A 1 186 ? 46.766 -5.978 -51.472 1.00 66.62 186 ILE A N 1
ATOM 1523 C CA . ILE A 1 186 ? 46.800 -6.297 -52.902 1.00 66.62 186 ILE A CA 1
ATOM 1524 C C . ILE A 1 186 ? 47.158 -5.000 -53.633 1.00 66.62 186 ILE A C 1
ATOM 1526 O O . ILE A 1 186 ? 46.318 -4.254 -54.123 1.00 66.62 186 ILE A O 1
ATOM 1530 N N . LEU A 1 187 ? 48.458 -4.722 -53.669 1.00 57.59 187 LEU A N 1
ATOM 1531 C CA . LEU A 1 187 ? 49.090 -3.569 -54.299 1.00 57.59 187 LEU A CA 1
ATOM 1532 C C . LEU A 1 187 ? 49.085 -3.697 -55.835 1.00 57.59 187 LEU A C 1
ATOM 1534 O O . LEU A 1 187 ? 50.090 -3.442 -56.493 1.00 57.59 187 LEU A O 1
ATOM 1538 N N . ILE A 1 188 ? 47.970 -4.134 -56.418 1.00 60.78 188 ILE A N 1
ATOM 1539 C CA . ILE A 1 188 ? 47.750 -4.112 -57.860 1.00 60.78 188 ILE A CA 1
ATOM 1540 C C . ILE A 1 188 ? 46.818 -2.931 -58.120 1.00 60.78 188 ILE A C 1
ATOM 1542 O O . ILE A 1 188 ? 45.597 -3.091 -58.086 1.00 60.78 188 ILE A O 1
ATOM 1546 N N . PRO A 1 189 ? 47.357 -1.718 -58.337 1.00 64.31 189 PRO A N 1
ATOM 1547 C CA . PRO A 1 189 ? 46.562 -0.598 -58.800 1.00 64.31 189 PRO A CA 1
ATOM 1548 C C . PRO A 1 189 ? 46.088 -0.916 -60.220 1.00 64.31 189 PRO A C 1
ATOM 1550 O O . PRO A 1 189 ? 46.743 -0.544 -61.190 1.00 64.31 189 PRO A O 1
ATOM 1553 N N . ALA A 1 190 ? 44.960 -1.621 -60.340 1.00 62.53 190 ALA A N 1
ATOM 1554 C CA . ALA A 1 190 ? 44.350 -1.972 -61.621 1.00 62.53 190 ALA A CA 1
ATOM 1555 C C . ALA A 1 190 ? 44.215 -0.727 -62.515 1.00 62.53 190 ALA A C 1
ATOM 1557 O O . ALA A 1 190 ? 44.584 -0.763 -63.683 1.00 62.53 190 ALA A O 1
ATOM 1558 N N . TYR A 1 191 ? 43.880 0.418 -61.909 1.00 63.53 191 TYR A N 1
ATOM 1559 C CA . TYR A 1 191 ? 43.833 1.719 -62.577 1.00 63.53 191 TYR A CA 1
ATOM 1560 C C . TYR A 1 191 ? 45.185 2.183 -63.163 1.00 63.53 191 TYR A C 1
ATOM 1562 O O . TYR A 1 191 ? 45.212 2.831 -64.206 1.00 63.53 191 TYR A O 1
ATOM 1570 N N . ARG A 1 192 ? 46.327 1.876 -62.520 1.00 65.31 192 ARG A N 1
ATOM 1571 C CA . ARG A 1 192 ? 47.659 2.191 -63.075 1.00 65.31 192 ARG A CA 1
ATOM 1572 C C . ARG A 1 192 ? 48.040 1.230 -64.186 1.00 65.31 192 ARG A C 1
ATOM 1574 O O . ARG A 1 192 ? 48.691 1.658 -65.129 1.00 65.31 192 ARG A O 1
ATOM 1581 N N . ILE A 1 193 ? 47.659 -0.039 -64.071 1.00 72.88 193 ILE A N 1
ATOM 1582 C CA . ILE A 1 193 ? 47.910 -1.024 -65.126 1.00 72.88 193 ILE A CA 1
ATOM 1583 C C . ILE A 1 193 ? 47.127 -0.632 -66.379 1.00 72.88 193 ILE A C 1
ATOM 1585 O O . ILE A 1 193 ? 47.712 -0.561 -67.452 1.00 72.88 193 ILE A O 1
ATOM 1589 N N . GLU A 1 194 ? 45.851 -0.274 -66.242 1.00 73.25 194 GLU A N 1
ATOM 1590 C CA . GLU A 1 194 ? 45.032 0.224 -67.352 1.00 73.25 194 GLU A CA 1
ATOM 1591 C C . GLU A 1 194 ? 45.603 1.513 -67.961 1.00 73.25 194 GLU A C 1
ATOM 1593 O O . GLU A 1 194 ? 45.743 1.605 -69.179 1.00 73.25 194 GLU A O 1
ATOM 1598 N N . ALA A 1 195 ? 46.023 2.479 -67.136 1.00 75.00 195 ALA A N 1
ATOM 1599 C CA . ALA A 1 195 ? 46.636 3.717 -67.622 1.00 75.00 195 ALA A CA 1
ATOM 1600 C C . ALA A 1 195 ? 47.967 3.486 -68.367 1.00 75.00 195 ALA A C 1
ATOM 1602 O O . ALA A 1 195 ? 48.250 4.171 -69.351 1.00 75.00 195 ALA A O 1
ATOM 1603 N N . GLU A 1 196 ? 48.791 2.529 -67.925 1.00 78.62 196 GLU A N 1
ATOM 1604 C CA . GLU A 1 196 ? 50.013 2.151 -68.645 1.00 78.62 196 GLU A CA 1
ATOM 1605 C C . GLU A 1 196 ? 49.714 1.396 -69.939 1.00 78.62 196 GLU A C 1
ATOM 1607 O O . GLU A 1 196 ? 50.342 1.674 -70.958 1.00 78.62 196 GLU A O 1
ATOM 1612 N N . LEU A 1 197 ? 48.729 0.496 -69.947 1.00 82.94 197 LEU A N 1
ATOM 1613 C CA . LEU A 1 197 ? 48.316 -0.210 -71.161 1.00 82.94 197 LEU A CA 1
ATOM 1614 C C . LEU A 1 197 ? 47.804 0.762 -72.232 1.00 82.94 197 LEU A C 1
ATOM 1616 O O . LEU A 1 197 ? 48.179 0.631 -73.396 1.00 82.94 197 LEU A O 1
ATOM 1620 N N . VAL A 1 198 ? 47.029 1.781 -71.843 1.00 82.69 198 VAL A N 1
ATOM 1621 C CA . VAL A 1 198 ? 46.575 2.848 -72.752 1.00 82.69 198 VAL A CA 1
ATOM 1622 C C . VAL A 1 198 ? 47.755 3.668 -73.281 1.00 82.69 198 VAL A C 1
ATOM 1624 O O . VAL A 1 198 ? 47.829 3.916 -74.484 1.00 82.69 198 VAL A O 1
ATOM 1627 N N . ARG A 1 199 ? 48.718 4.040 -72.425 1.00 80.94 199 ARG A N 1
ATOM 1628 C CA . ARG A 1 199 ? 49.930 4.759 -72.860 1.00 80.94 199 ARG A CA 1
ATOM 1629 C C . ARG A 1 199 ? 50.790 3.947 -73.824 1.00 80.94 199 ARG A C 1
ATOM 1631 O O . ARG A 1 199 ? 51.319 4.499 -74.7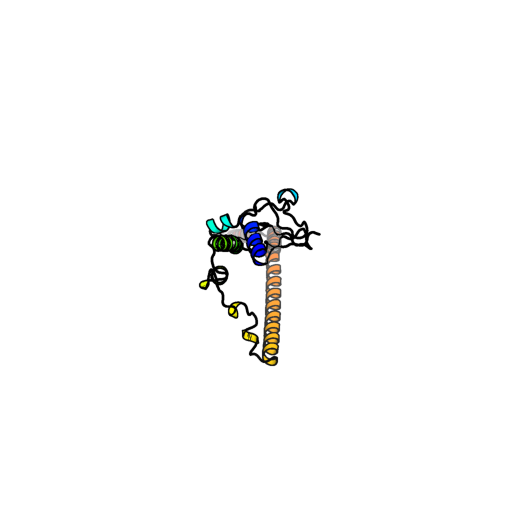88 1.00 80.94 199 ARG A O 1
ATOM 1638 N N . ILE A 1 200 ? 50.952 2.652 -73.562 1.00 84.69 200 ILE A N 1
ATOM 1639 C CA . ILE A 1 200 ? 51.695 1.738 -74.434 1.00 84.69 200 ILE A CA 1
ATOM 1640 C C . ILE A 1 200 ? 50.980 1.606 -75.780 1.00 84.69 200 ILE A C 1
ATOM 1642 O O . ILE A 1 200 ? 51.632 1.722 -76.814 1.00 84.69 200 ILE A O 1
ATOM 1646 N N . TYR A 1 201 ? 49.656 1.435 -75.774 1.00 81.56 201 TYR A N 1
ATOM 1647 C CA . TYR A 1 201 ? 48.853 1.376 -76.994 1.00 81.56 201 TYR A CA 1
ATOM 1648 C C . TYR A 1 201 ? 49.021 2.647 -77.836 1.00 81.56 201 TYR A C 1
ATOM 1650 O O . TYR A 1 201 ? 49.426 2.546 -78.987 1.00 81.56 201 TYR A O 1
ATOM 1658 N N . GLN A 1 202 ? 48.843 3.833 -77.243 1.00 81.50 202 GLN A N 1
ATOM 1659 C CA . GLN A 1 202 ? 48.997 5.122 -77.935 1.00 81.50 202 GLN A CA 1
ATOM 1660 C C . GLN A 1 202 ? 50.397 5.317 -78.538 1.00 81.50 202 GLN A C 1
ATOM 1662 O O . GLN A 1 202 ? 50.531 5.804 -79.658 1.00 81.50 202 GLN A O 1
ATOM 1667 N N . ARG A 1 203 ? 51.457 4.887 -77.836 1.00 78.19 203 ARG A N 1
ATOM 1668 C CA . ARG A 1 203 ? 52.829 4.907 -7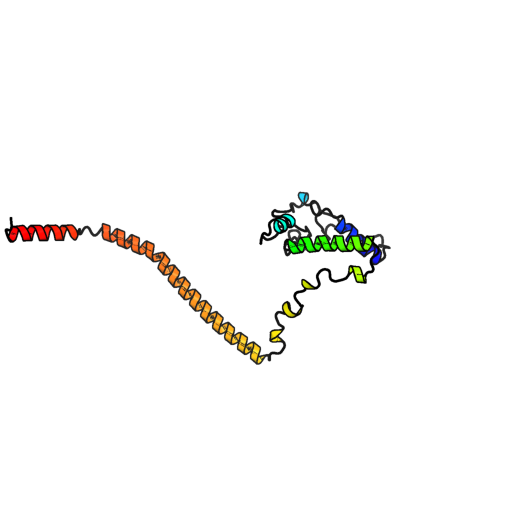8.378 1.00 78.19 203 ARG A CA 1
ATOM 1669 C C . ARG A 1 203 ? 53.030 3.961 -79.554 1.00 78.19 203 ARG A C 1
ATOM 1671 O O . ARG A 1 203 ? 53.819 4.271 -80.439 1.00 78.19 203 ARG A O 1
ATOM 1678 N N . LEU A 1 204 ? 52.385 2.799 -79.527 1.00 78.69 204 LEU A N 1
ATOM 1679 C CA . LEU A 1 204 ? 52.509 1.789 -80.575 1.00 78.69 204 LEU A CA 1
ATOM 1680 C C . LEU A 1 204 ? 51.646 2.117 -81.797 1.00 78.69 204 LEU A C 1
ATOM 1682 O O . LEU A 1 204 ? 52.018 1.736 -82.903 1.00 78.69 204 LEU A O 1
ATOM 1686 N N . THR A 1 205 ? 50.528 2.825 -81.616 1.00 80.50 205 THR A N 1
ATOM 1687 C CA . THR A 1 205 ? 49.637 3.229 -82.712 1.00 80.50 205 THR A CA 1
ATOM 1688 C C . THR A 1 205 ? 49.970 4.593 -83.312 1.00 80.50 205 THR A C 1
ATOM 1690 O O . THR A 1 205 ? 49.482 4.889 -84.394 1.00 80.50 205 THR A O 1
ATOM 1693 N N . GLY A 1 206 ? 50.859 5.377 -82.690 1.00 62.69 206 GLY A N 1
ATOM 1694 C CA . GLY A 1 206 ? 51.494 6.538 -83.324 1.00 62.69 206 GLY A CA 1
ATOM 1695 C C . GLY A 1 206 ? 50.603 7.768 -83.510 1.00 62.69 206 GLY A C 1
ATOM 1696 O O . GLY A 1 206 ? 50.925 8.607 -84.348 1.00 62.69 206 GLY A O 1
ATOM 1697 N N . ASP A 1 207 ? 49.526 7.904 -82.737 1.00 56.34 207 ASP A N 1
ATOM 1698 C CA . ASP A 1 207 ? 48.674 9.094 -82.792 1.00 56.34 207 ASP A CA 1
ATOM 1699 C C . ASP A 1 207 ? 49.250 10.197 -81.886 1.00 56.34 207 ASP A C 1
ATOM 1701 O O . ASP A 1 207 ? 49.214 10.097 -80.654 1.00 56.34 207 ASP A O 1
ATOM 1705 N N . HIS A 1 208 ? 49.817 11.231 -82.514 1.00 52.16 208 HIS A N 1
ATOM 1706 C CA . HIS A 1 208 ? 50.091 12.536 -81.905 1.00 52.16 208 HIS A CA 1
ATOM 1707 C C . HIS A 1 208 ? 48.890 13.466 -82.067 1.00 52.16 208 HIS A C 1
ATOM 1709 O O . HIS A 1 208 ? 48.353 13.530 -83.195 1.00 52.16 208 HIS A O 1
#

pLDDT: mean 84.77, std 11.19, range [49.03, 96.81]